Protein AF-A0A2E6P6M2-F1 (afdb_monomer)

Foldseek 3Di:
DDDPPDPDDQDQDKDWDKPPPDDDPPDDIDIDIAGPDQKDKDFDKDWDDDDQPPVDPHGDIGTDPDDIDIGGHHHAFFAFWKWKWFAAPDQQAQVQWKKKKWKWAAQCLQQQAKWFQKWDDEPAFGWGWIRHNRQWIKTWGGHGPDIDIDTQSQHADHRWIKIWMKIAGQVQQKIKIWIDTQDPDDPVSNTTIDIDGHHNVRHDHDNAIMMGQAHGAYPVDNQHGHRGTAGKIFWIWMFSHGDDPVVSVCVVVVHDCQVDPRTPWIWQQLPDDQPDQWTATPDPSRRIIGIALRFGAQQADSPADPPDPDCVVPSSRRRMTGMDSRRHDDRD

Solvent-accessible surface area (backbone atoms only — not comparable to full-atom values): 17932 Å² total; per-residue (Å²): 131,89,79,80,81,72,91,66,79,92,61,97,54,79,44,68,53,62,44,60,90,73,79,61,93,90,57,81,71,47,75,51,68,29,20,83,46,70,56,47,79,48,72,48,65,48,82,77,38,83,54,70,48,85,93,53,93,32,63,37,72,44,80,45,84,95,48,76,47,80,43,79,40,42,73,64,76,67,50,51,28,8,33,32,44,23,69,62,96,59,81,82,68,48,86,63,11,26,23,43,36,30,35,38,25,34,66,58,38,65,68,70,45,54,20,9,54,38,12,35,14,46,81,39,29,13,36,35,38,27,34,31,35,74,13,10,48,24,33,41,26,23,34,63,92,44,77,47,73,41,58,45,83,51,56,58,62,65,72,40,39,29,45,38,37,32,31,30,30,48,87,82,9,43,31,38,21,38,39,37,62,67,63,98,59,92,54,71,87,64,39,43,76,34,78,42,76,51,58,45,92,46,54,39,89,56,92,58,48,37,20,34,26,10,41,16,36,41,88,89,36,100,67,31,64,37,40,40,21,43,28,32,43,28,56,41,34,36,29,35,29,51,71,53,72,70,57,50,52,38,48,74,68,72,42,67,64,85,80,47,86,52,60,54,37,30,37,44,50,44,78,23,61,64,91,50,52,54,37,44,29,76,40,92,66,65,54,45,23,36,54,37,31,76,48,56,52,61,33,74,32,89,77,50,80,83,81,67,93,46,52,87,83,39,33,83,29,15,20,15,38,42,26,32,52,72,31,67,70,69,62,122

Mean predicted aligned error: 6.19 Å

pLDDT: mean 91.47, std 11.99, range [28.08, 98.88]

Secondary structure (DSSP, 8-state):
------SS------EEEEESS---TT---EEEEE-SSSEEEEEEEEEEE----TTTT--EEEEEEEEEEEEE----------EEEE--SS----TT-EEEEEEEEES-S-SSS-EEEEEEE-SSEEEEEEE-TTS-EEEEEEETTEEEEEE---PPPTT--EEEEEEE-TTT-EEEEEEEE--SS--GGG-EEEEEE--GGG-----SPEEESSS-B-TT-TT-BSS---EEEEEEEEESSPPPHHHHHHHHTT--GGGSTTEEEEB-TTTS-TT-SEE-B-SSS---EEEES--EEEE--TT--SS---TTT-GGGS-EEEE-SS--S---

Radius of gyration: 23.71 Å; Cα contacts (8 Å, |Δi|>4): 834; chains: 1; bounding box: 69×42×67 Å

Sequence (332 aa):
MAKFEYRGKPRSELIGYATPMVVHHGDTVSFMVSTEAKEYDATIVRLIHGDNNPEGPGFKSETVSGFKKRIKGRHQDTYPGSFICIRSAINVNISDGFTIQAWIRATNPKQGHYQGILAQNSDRSGFGLYVDPNGGIALRLVDENKVSEVATNHPIQEGQWYFVICTYDPFSGNAMVMQRQVGRWPNADADCEIFGNIPKANFRPTNVPITIAAGGLQTKSEVAPINCFNGKIENPRVFSRPLASEEIKYLYSDGSPKKLPGLIGAWDFSKSPANSTEIIDISENNLVGTVVNFPMRGLTGHNWTGRFFSREEAPHQYASIHFHDDDLEDTR

Structure (mmCIF, N/CA/C/O backbone):
data_AF-A0A2E6P6M2-F1
#
_entry.id   AF-A0A2E6P6M2-F1
#
loop_
_atom_site.group_PDB
_atom_site.id
_atom_site.type_symbol
_atom_site.label_atom_id
_atom_site.label_alt_id
_atom_site.label_comp_id
_atom_site.label_asym_id
_atom_site.label_entity_id
_atom_site.label_seq_id
_atom_site.pdbx_PDB_ins_code
_atom_site.Cartn_x
_atom_site.Cartn_y
_atom_site.Cartn_z
_atom_site.occupancy
_atom_site.B_iso_or_equiv
_atom_site.auth_seq_id
_atom_site.auth_comp_id
_atom_site.auth_asym_id
_atom_site.auth_atom_id
_atom_site.pdbx_PDB_model_num
ATOM 1 N N . MET A 1 1 ? 13.086 11.764 23.553 1.00 33.72 1 MET A N 1
ATOM 2 C CA . MET A 1 1 ? 11.642 11.826 23.868 1.00 33.72 1 MET A CA 1
ATOM 3 C C . MET A 1 1 ? 10.972 12.606 22.752 1.00 33.72 1 MET A C 1
ATOM 5 O O . MET A 1 1 ? 11.220 13.799 22.652 1.00 33.72 1 MET A O 1
ATOM 9 N N . ALA A 1 2 ? 10.237 11.939 21.862 1.00 28.08 2 ALA A N 1
ATOM 10 C CA . ALA A 1 2 ? 9.506 12.625 20.800 1.00 28.08 2 ALA A CA 1
ATOM 11 C C . ALA A 1 2 ? 8.294 13.330 21.425 1.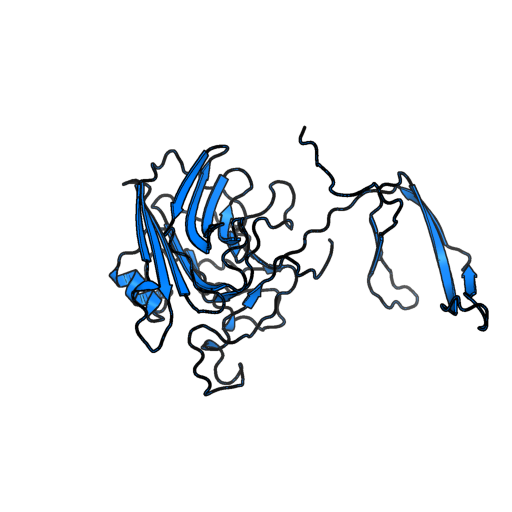00 28.08 2 ALA A C 1
ATOM 13 O O . ALA A 1 2 ? 7.469 12.683 22.068 1.00 28.08 2 ALA A O 1
ATOM 14 N N . LYS A 1 3 ? 8.243 14.658 21.309 1.00 28.19 3 LYS A N 1
ATOM 15 C CA . LYS A 1 3 ? 7.062 15.449 21.657 1.00 28.19 3 LYS A CA 1
ATOM 16 C C . LYS A 1 3 ? 6.079 15.307 20.500 1.00 28.19 3 LYS A C 1
ATOM 18 O O . LYS A 1 3 ? 6.368 15.774 19.405 1.00 28.19 3 LYS A O 1
ATOM 23 N N . PHE A 1 4 ? 4.956 14.645 20.745 1.00 31.62 4 PHE A N 1
ATOM 24 C CA . PHE A 1 4 ? 3.816 14.683 19.840 1.00 31.62 4 PHE A CA 1
ATOM 25 C C . PHE A 1 4 ? 3.205 16.088 19.918 1.00 31.62 4 PHE A C 1
ATOM 27 O O . PHE A 1 4 ? 2.706 16.493 20.968 1.00 31.62 4 PHE A O 1
ATOM 34 N N . GLU A 1 5 ? 3.308 16.863 18.839 1.00 33.66 5 GLU A N 1
ATOM 35 C CA . GLU A 1 5 ? 2.553 18.107 18.690 1.00 33.66 5 GLU A CA 1
ATOM 36 C C . GLU A 1 5 ? 1.118 17.757 18.293 1.00 33.66 5 GLU A C 1
ATOM 38 O O . GLU A 1 5 ? 0.811 17.513 17.127 1.00 33.66 5 GLU A O 1
ATOM 43 N N . TYR A 1 6 ? 0.225 17.708 19.280 1.00 40.97 6 TYR A N 1
ATOM 44 C CA . TYR A 1 6 ? -1.207 17.590 19.035 1.00 40.97 6 TYR A CA 1
ATOM 45 C C . TYR A 1 6 ? -1.719 18.866 18.349 1.00 40.97 6 TYR A C 1
ATOM 47 O O . TYR A 1 6 ? -1.675 19.957 18.922 1.00 40.97 6 TYR A O 1
ATOM 55 N N . ARG A 1 7 ? -2.243 18.745 17.123 1.00 37.56 7 ARG A N 1
ATOM 56 C CA . ARG A 1 7 ? -3.035 19.809 16.488 1.00 37.56 7 ARG A CA 1
ATOM 57 C C . ARG A 1 7 ? -4.465 19.765 17.033 1.00 37.56 7 ARG A C 1
ATOM 59 O O . ARG A 1 7 ? -5.304 19.036 16.523 1.00 37.56 7 ARG A O 1
ATOM 66 N N . GLY A 1 8 ? -4.741 20.561 18.064 1.00 46.31 8 GLY A N 1
ATOM 67 C CA . GLY A 1 8 ? -6.087 20.752 18.618 1.00 46.31 8 GLY A CA 1
ATOM 68 C C . GLY A 1 8 ? -6.060 21.104 20.105 1.00 46.31 8 GLY A C 1
ATOM 69 O O . GLY A 1 8 ? -5.143 20.714 20.822 1.00 46.31 8 GLY A O 1
ATOM 70 N N . LYS A 1 9 ? -7.051 21.864 20.593 1.00 42.72 9 LYS A N 1
ATOM 71 C CA . LYS A 1 9 ? -7.235 22.045 22.046 1.00 42.72 9 LYS A CA 1
ATOM 72 C C . LYS A 1 9 ? -7.522 20.669 22.671 1.00 42.72 9 LYS A C 1
ATOM 74 O O . LYS A 1 9 ? -8.287 19.930 22.054 1.00 42.72 9 LYS A O 1
ATOM 79 N N . PRO A 1 1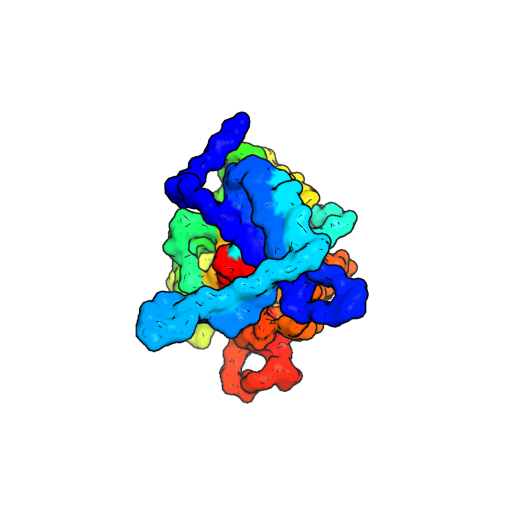0 ? -7.005 20.341 23.872 1.00 46.69 10 PRO A N 1
ATOM 80 C CA . PRO A 1 10 ? -7.428 19.149 24.601 1.00 46.69 10 PRO A CA 1
ATOM 81 C C . PRO A 1 10 ? -8.943 19.220 24.766 1.00 46.69 10 PRO A C 1
ATOM 83 O O . PRO A 1 10 ? -9.454 20.111 25.450 1.00 46.69 10 PRO A O 1
ATOM 86 N N . ARG A 1 11 ? -9.675 18.356 24.069 1.00 51.34 11 ARG A N 1
ATOM 87 C CA . ARG A 1 11 ? -11.116 18.250 24.256 1.00 51.34 11 ARG A CA 1
ATOM 88 C C . ARG A 1 11 ? -11.344 17.236 25.362 1.00 51.34 11 ARG A C 1
ATOM 90 O O . ARG A 1 11 ? -10.772 16.152 25.344 1.00 51.34 11 ARG A O 1
ATOM 97 N N . SER A 1 12 ? -12.176 17.587 26.331 1.00 55.09 12 SER A N 1
ATOM 98 C CA . SER A 1 12 ? -12.664 16.707 27.398 1.00 55.09 12 SER A CA 1
ATOM 99 C C . SER A 1 12 ? -13.640 15.640 26.868 1.00 55.09 12 SER A C 1
ATOM 101 O O . SER A 1 12 ? -14.610 15.286 27.533 1.00 55.09 12 SER A O 1
ATOM 103 N N . GLU A 1 13 ? -13.414 15.157 25.647 1.00 73.19 13 GLU A N 1
ATOM 104 C CA . GLU A 1 13 ? -14.291 14.238 24.936 1.00 73.19 13 GLU A CA 1
ATOM 105 C C . GLU A 1 13 ? -13.924 12.794 25.309 1.00 73.19 13 GLU A C 1
ATOM 107 O O . GLU A 1 13 ? -12.771 12.364 25.237 1.00 73.19 13 GLU A O 1
ATOM 112 N N . LEU A 1 14 ? -14.930 12.057 25.774 1.00 87.81 14 LEU A N 1
ATOM 113 C CA . LEU A 1 14 ? -14.930 10.601 25.818 1.00 87.81 14 LEU A CA 1
ATOM 114 C C . LEU A 1 14 ? -15.473 10.135 24.474 1.00 87.81 14 LEU A C 1
ATOM 116 O O . LEU A 1 14 ? -16.633 10.401 24.159 1.00 87.81 14 LEU A O 1
ATOM 120 N N . ILE A 1 15 ? -14.644 9.449 23.699 1.00 92.75 15 ILE A N 1
ATOM 121 C CA . ILE A 1 15 ? -15.065 8.814 22.451 1.00 92.75 15 ILE A CA 1
ATOM 122 C C . ILE A 1 15 ? -14.960 7.307 22.606 1.00 92.75 15 ILE A C 1
ATOM 124 O O . ILE A 1 15 ? -14.103 6.797 23.329 1.00 92.75 15 ILE A O 1
ATOM 128 N N . GLY A 1 16 ? -15.840 6.5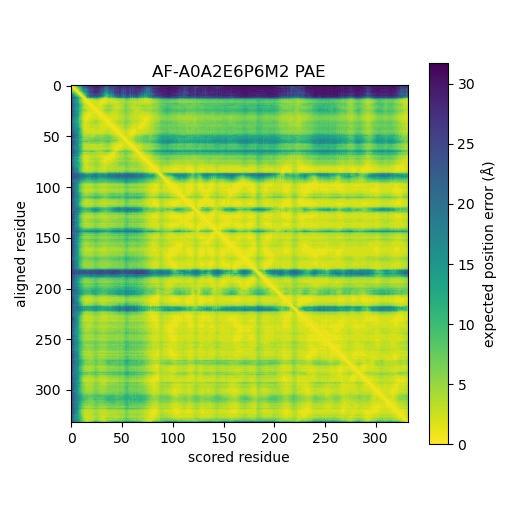79 21.940 1.00 92.44 16 GLY A N 1
ATOM 129 C CA . GLY A 1 16 ? -15.812 5.135 22.003 1.00 92.44 16 GLY A CA 1
ATOM 130 C C . GLY A 1 16 ? -16.877 4.489 21.149 1.00 92.44 16 GLY A C 1
ATOM 131 O O . GLY A 1 16 ? -17.774 5.154 20.633 1.00 92.44 16 GLY A O 1
ATOM 132 N N . TYR A 1 17 ? -16.768 3.178 21.027 1.00 94.06 17 TYR A N 1
ATOM 133 C CA . TYR A 1 17 ? -17.728 2.340 20.327 1.00 94.06 17 TYR A CA 1
ATOM 134 C C . TYR A 1 17 ? -17.938 1.040 21.103 1.00 94.06 17 TYR A C 1
ATOM 136 O O . TYR A 1 17 ? -17.216 0.739 22.060 1.00 94.06 17 TYR A O 1
ATOM 144 N N . ALA A 1 18 ? -18.961 0.291 20.708 1.00 94.25 18 ALA A N 1
ATOM 145 C CA . ALA A 1 18 ? -19.272 -1.006 21.279 1.00 94.25 18 ALA A CA 1
ATOM 146 C C . ALA A 1 18 ? -19.300 -2.074 20.187 1.00 94.25 18 ALA A C 1
ATOM 148 O O . ALA A 1 18 ? -19.716 -1.803 19.060 1.00 94.25 18 ALA A O 1
ATOM 149 N N . THR A 1 19 ? -18.890 -3.291 20.530 1.00 94.25 19 THR A N 1
ATOM 150 C CA . THR A 1 19 ? -18.988 -4.445 19.634 1.00 94.25 19 THR A CA 1
ATOM 151 C C . THR A 1 19 ? -19.268 -5.736 20.419 1.00 94.25 19 THR A C 1
ATOM 153 O O . THR A 1 19 ? -18.662 -5.947 21.477 1.00 94.25 19 THR A O 1
ATOM 156 N N . PRO A 1 20 ? -20.186 -6.601 19.947 1.00 94.56 20 PRO A N 1
ATOM 157 C CA . PRO A 1 20 ? -21.076 -6.388 18.799 1.00 94.56 20 PRO A CA 1
ATOM 158 C C . PRO A 1 20 ? -22.191 -5.370 19.117 1.00 94.56 20 PRO A C 1
ATOM 160 O O . PRO A 1 20 ? -22.475 -5.083 20.278 1.00 94.56 20 PRO A O 1
ATOM 163 N N . MET A 1 21 ? -22.838 -4.815 18.084 1.00 91.56 21 MET A N 1
ATOM 164 C CA . MET A 1 21 ? -23.916 -3.820 18.256 1.00 91.56 21 MET A CA 1
ATOM 165 C C . MET A 1 21 ? -25.193 -4.393 18.886 1.00 91.56 21 MET A C 1
ATOM 167 O O . MET A 1 21 ? -25.981 -3.654 19.472 1.00 91.56 21 MET A O 1
ATOM 171 N N . VAL A 1 22 ? -25.417 -5.700 18.742 1.00 94.81 22 VAL A N 1
ATOM 172 C CA . VAL A 1 22 ? -26.587 -6.407 19.268 1.00 94.81 22 VAL A CA 1
ATOM 173 C C . VAL A 1 22 ? -26.096 -7.618 20.044 1.00 94.81 22 VAL A C 1
ATOM 175 O O . VAL A 1 22 ? -25.252 -8.365 19.554 1.00 94.81 22 VAL A O 1
ATOM 178 N N . VAL A 1 23 ? -26.633 -7.794 21.249 1.00 95.69 23 VAL A N 1
ATOM 179 C CA . VAL A 1 23 ? -26.318 -8.900 22.156 1.00 95.69 23 VAL A CA 1
ATOM 180 C C . VAL A 1 23 ? -27.600 -9.481 22.743 1.00 95.69 23 VAL A C 1
ATOM 182 O O . VAL A 1 23 ? -28.567 -8.756 22.993 1.00 95.69 23 VAL A O 1
ATOM 185 N N . HIS A 1 24 ? -27.603 -10.788 22.980 1.00 96.12 24 HIS A N 1
ATOM 186 C CA . HIS A 1 24 ? -28.655 -11.508 23.684 1.00 96.12 24 HIS A CA 1
ATOM 187 C C . HIS A 1 24 ? -28.269 -11.776 25.144 1.00 96.12 24 HIS A C 1
ATOM 189 O O . HIS A 1 24 ? -27.177 -11.458 25.614 1.00 96.12 24 HIS A O 1
ATOM 195 N N . HIS A 1 25 ? -29.202 -12.348 25.905 1.00 94.75 25 HIS A N 1
ATOM 196 C CA . HIS A 1 25 ? -28.933 -12.732 27.284 1.00 94.75 25 HIS A CA 1
ATOM 197 C C . HIS A 1 25 ? -27.796 -13.762 27.352 1.00 94.75 25 HIS A C 1
ATOM 199 O O . HIS A 1 25 ? -27.884 -14.818 26.734 1.00 94.75 25 HIS A O 1
ATOM 205 N N . GLY A 1 26 ? -26.764 -13.463 28.143 1.00 95.06 26 GLY A N 1
ATOM 206 C CA . GLY A 1 26 ? -25.573 -14.304 28.292 1.00 95.06 26 GLY A CA 1
ATOM 207 C C . GLY A 1 26 ? -24.411 -13.917 27.372 1.00 95.06 26 GLY A C 1
ATOM 208 O O . GLY A 1 26 ? -23.281 -14.319 27.645 1.00 95.06 26 GLY A O 1
ATOM 209 N N . ASP A 1 27 ? -24.654 -13.094 26.351 1.00 96.00 27 ASP A N 1
ATOM 210 C CA . ASP A 1 27 ? -23.600 -12.608 25.463 1.00 96.00 27 ASP A CA 1
ATOM 211 C C . ASP A 1 27 ? -22.735 -11.537 26.142 1.00 96.00 27 ASP A C 1
ATOM 213 O O . ASP A 1 27 ? -23.145 -10.846 27.080 1.00 96.00 27 ASP A O 1
ATOM 217 N N . THR A 1 28 ? -21.516 -11.372 25.629 1.00 95.00 28 THR A N 1
ATOM 218 C CA . THR A 1 28 ? -20.591 -10.316 26.054 1.00 95.00 28 THR A CA 1
ATOM 219 C C . THR A 1 28 ? -20.575 -9.183 25.033 1.00 95.00 28 THR A C 1
ATOM 221 O O . THR A 1 28 ? -20.424 -9.425 23.839 1.00 95.00 28 THR A O 1
ATOM 224 N N . VAL A 1 29 ? -20.662 -7.941 25.515 1.00 94.25 29 VAL A N 1
ATOM 225 C CA . VAL A 1 29 ? -20.409 -6.721 24.735 1.00 94.25 29 VAL A CA 1
ATOM 226 C C . VAL A 1 29 ? -19.127 -6.052 25.229 1.00 94.25 29 VAL A C 1
ATOM 228 O O . VAL A 1 29 ? -18.923 -5.885 26.435 1.00 94.25 29 VAL A O 1
ATOM 231 N N . SER A 1 30 ? -18.262 -5.668 24.295 1.00 94.75 30 SER A N 1
ATOM 232 C CA . SER A 1 30 ? -17.048 -4.896 24.562 1.00 94.75 30 SER A CA 1
ATOM 233 C C . SER A 1 30 ? -17.297 -3.419 24.289 1.00 94.75 30 SER A C 1
ATOM 235 O O . SER A 1 30 ? -17.936 -3.080 23.298 1.00 94.75 30 SER A O 1
ATOM 237 N N . PHE A 1 31 ? -16.767 -2.547 25.148 1.00 93.50 31 PHE A N 1
ATOM 238 C CA . PHE A 1 31 ? -16.766 -1.097 24.956 1.00 93.50 31 PHE A CA 1
ATOM 239 C C . PHE A 1 31 ? -15.323 -0.603 24.879 1.00 93.50 31 PHE A C 1
ATOM 2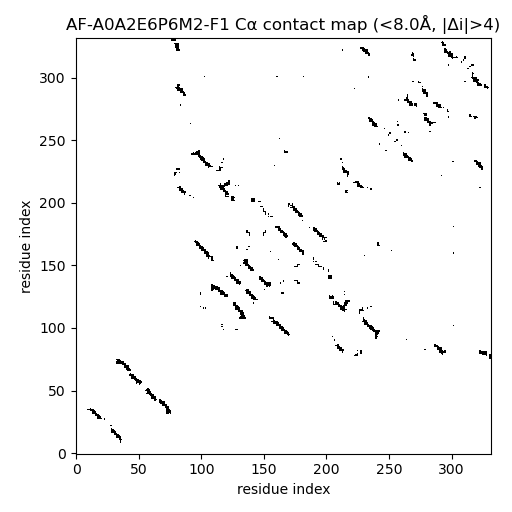41 O O . PHE A 1 31 ? -14.548 -0.779 25.823 1.00 93.50 31 PHE A O 1
ATOM 248 N N . MET A 1 32 ? -14.973 0.034 23.769 1.00 94.88 32 MET A N 1
ATOM 249 C CA . MET A 1 32 ? -13.655 0.601 23.517 1.00 94.88 32 MET A CA 1
ATOM 250 C C . MET A 1 32 ? -13.760 2.107 23.700 1.00 94.88 32 MET A C 1
ATOM 252 O O . MET A 1 32 ? -14.551 2.750 23.020 1.00 94.88 32 MET A O 1
ATOM 256 N N . VAL A 1 33 ? -12.994 2.668 24.637 1.00 94.38 33 VAL A N 1
ATOM 257 C CA . VAL A 1 33 ? -13.119 4.076 25.040 1.00 94.38 33 VAL A CA 1
ATOM 258 C C . VAL A 1 33 ? -11.753 4.755 25.014 1.00 94.38 33 VAL A C 1
ATOM 260 O O . VAL A 1 33 ? -10.826 4.294 25.680 1.00 94.38 33 VAL A O 1
ATOM 263 N N . SER A 1 34 ? -11.624 5.847 24.266 1.00 94.38 34 SER A N 1
ATOM 264 C CA . SER A 1 34 ? -10.444 6.716 24.240 1.00 94.38 34 SER A CA 1
ATOM 265 C C . SER A 1 34 ? -10.765 8.037 24.938 1.00 94.38 34 SER A C 1
ATOM 267 O O . SER A 1 34 ? -11.829 8.626 24.729 1.00 94.38 34 SER A O 1
ATOM 269 N N . THR A 1 35 ? -9.875 8.479 25.824 1.00 92.94 35 THR A N 1
ATOM 270 C CA . THR A 1 35 ? -10.016 9.756 26.532 1.00 92.94 35 THR A CA 1
ATOM 271 C C . THR A 1 35 ? -8.686 10.237 27.108 1.00 92.94 35 THR A C 1
ATOM 273 O O . THR A 1 35 ? -7.860 9.437 27.546 1.00 92.94 35 THR A O 1
ATOM 276 N N . GLU A 1 36 ? -8.523 11.557 27.196 1.00 91.94 36 GLU A N 1
ATOM 277 C CA . GLU A 1 36 ? -7.424 12.210 27.922 1.00 91.94 36 GLU A CA 1
ATOM 278 C C . GLU A 1 36 ? -7.658 12.264 29.445 1.00 91.94 36 GLU A C 1
ATOM 280 O O . GLU A 1 36 ? -6.755 12.586 30.225 1.00 91.94 36 GLU A O 1
ATOM 285 N N . ALA A 1 37 ? -8.879 11.968 29.908 1.00 91.56 37 ALA A N 1
ATOM 286 C CA . ALA A 1 37 ? -9.183 11.927 31.332 1.00 91.56 37 ALA A CA 1
ATOM 287 C C . ALA A 1 37 ? -8.448 10.762 32.014 1.00 91.56 37 ALA A C 1
ATOM 289 O O . ALA A 1 37 ? -8.358 9.660 31.479 1.00 91.56 37 ALA A O 1
ATOM 290 N N . LYS A 1 38 ? -7.963 10.971 33.245 1.00 93.12 38 LYS A N 1
ATOM 291 C CA . LYS A 1 38 ? -7.303 9.898 34.017 1.00 93.12 38 LYS A CA 1
ATOM 292 C C . LYS A 1 38 ? -8.253 8.749 34.343 1.00 93.12 38 LYS A C 1
ATOM 294 O O . LYS A 1 38 ? -7.821 7.603 34.431 1.00 93.12 38 LYS A O 1
ATOM 299 N N . GLU A 1 39 ? -9.525 9.066 34.560 1.00 95.25 39 GLU A N 1
ATOM 300 C CA . GLU A 1 39 ? -10.586 8.133 34.925 1.00 95.25 39 GLU A CA 1
ATOM 301 C C . GLU A 1 39 ? -11.931 8.649 34.405 1.00 95.25 39 GLU A C 1
ATOM 303 O O . GLU A 1 39 ? -12.109 9.857 34.239 1.00 95.25 39 GLU A O 1
ATOM 308 N N . TYR A 1 40 ? -12.875 7.737 34.184 1.00 93.94 40 TYR A N 1
ATOM 309 C CA . TYR A 1 40 ? -14.252 8.040 33.808 1.00 93.94 40 TYR A CA 1
ATOM 310 C C . TYR A 1 40 ? -15.228 7.080 34.494 1.00 93.94 40 TYR A C 1
ATOM 312 O O . TYR A 1 40 ? -14.872 5.952 34.845 1.00 93.94 40 TYR A O 1
ATOM 320 N N . ASP A 1 41 ? -16.464 7.532 34.681 1.00 94.44 41 ASP A N 1
ATOM 321 C CA . ASP A 1 41 ? -17.546 6.707 35.210 1.00 94.44 41 ASP A CA 1
ATOM 322 C C . ASP A 1 41 ? -18.374 6.117 34.060 1.00 94.44 41 ASP A C 1
ATOM 324 O O . ASP A 1 41 ? -18.712 6.806 33.100 1.00 94.44 41 ASP A O 1
ATOM 328 N N . ALA A 1 42 ? -18.725 4.837 34.173 1.00 94.56 42 ALA A N 1
ATOM 329 C CA . ALA A 1 42 ? -19.549 4.109 33.218 1.00 94.56 42 ALA A CA 1
ATOM 330 C C . ALA A 1 42 ? -20.797 3.547 33.910 1.00 94.56 42 ALA A C 1
ATOM 332 O O . ALA A 1 42 ? -20.708 2.884 34.949 1.00 94.56 42 ALA A O 1
ATOM 333 N N . THR A 1 43 ? -21.961 3.796 33.310 1.00 94.81 43 THR A N 1
ATOM 334 C CA . THR A 1 43 ? -23.270 3.277 33.737 1.00 94.81 43 THR A CA 1
ATOM 335 C C . THR A 1 43 ? -24.059 2.812 32.520 1.00 94.81 43 THR A C 1
ATOM 337 O O . THR A 1 43 ? -23.825 3.308 31.419 1.00 94.81 43 THR A O 1
ATOM 340 N N . ILE A 1 44 ? -24.981 1.868 32.710 1.00 94.31 44 ILE A N 1
ATOM 341 C CA . ILE A 1 44 ? -25.891 1.424 31.648 1.00 94.31 44 ILE A CA 1
ATOM 342 C C . ILE A 1 44 ? -27.214 2.169 31.792 1.00 94.31 44 ILE A C 1
ATOM 344 O O . ILE A 1 44 ? -27.759 2.285 32.892 1.00 94.31 44 ILE A O 1
ATOM 348 N N . VAL A 1 45 ? -27.739 2.655 30.670 1.00 95.69 45 VAL A N 1
ATOM 349 C CA . VAL A 1 45 ? -29.045 3.308 30.604 1.00 95.69 45 VAL A CA 1
ATOM 350 C C . VAL A 1 45 ? -29.908 2.678 29.520 1.00 95.69 45 VAL A C 1
ATOM 352 O O . VAL A 1 45 ? -29.415 2.251 28.477 1.00 95.69 45 VAL A O 1
ATOM 355 N N . ARG A 1 46 ? -31.217 2.660 29.755 1.00 96.50 46 ARG A N 1
ATOM 356 C CA . ARG A 1 46 ? -32.237 2.418 28.741 1.00 96.50 46 ARG A CA 1
ATOM 357 C C . ARG A 1 46 ? -32.607 3.760 28.123 1.00 96.50 46 ARG A C 1
ATOM 359 O O . ARG A 1 46 ? -33.181 4.611 28.802 1.00 96.50 46 ARG A O 1
ATOM 366 N N . LEU A 1 47 ? -32.267 3.959 26.853 1.00 96.56 47 LEU A N 1
ATOM 367 C CA . LEU A 1 47 ? -32.712 5.131 26.099 1.00 96.56 47 LEU A CA 1
ATOM 368 C C . LEU A 1 47 ? -34.206 4.990 25.773 1.00 96.56 47 LEU A C 1
ATOM 370 O O . LEU A 1 47 ? -34.643 3.934 25.321 1.00 96.56 47 LEU A O 1
ATOM 374 N N . ILE A 1 48 ? -34.983 6.046 26.027 1.00 96.94 48 ILE A N 1
ATOM 375 C CA . ILE A 1 48 ? -36.437 6.087 25.792 1.00 96.94 48 ILE A CA 1
ATOM 376 C C . ILE A 1 48 ? -36.770 7.130 24.726 1.00 96.94 48 ILE A C 1
ATOM 378 O O . ILE A 1 48 ? -37.573 6.865 23.837 1.00 96.94 48 ILE A O 1
ATOM 382 N N . HIS A 1 49 ? -36.157 8.314 24.804 1.00 96.25 49 HIS A N 1
ATOM 383 C CA . HIS A 1 49 ? -36.361 9.390 23.838 1.00 96.25 49 HIS A CA 1
ATOM 384 C C . HIS A 1 49 ? -35.088 10.229 23.691 1.00 96.25 49 HIS A C 1
ATOM 386 O O . HIS A 1 49 ? -34.489 10.610 24.696 1.00 96.25 49 HIS A O 1
ATOM 392 N N . GLY A 1 50 ? -34.666 10.493 22.453 1.00 93.75 50 GLY A N 1
ATOM 393 C CA . GLY A 1 50 ? -33.390 11.155 22.151 1.00 93.75 50 GLY A CA 1
ATOM 394 C C . GLY A 1 50 ? -33.483 12.646 21.815 1.00 93.75 50 GLY A C 1
ATOM 395 O O . GLY A 1 50 ? -32.470 13.335 21.884 1.00 93.75 50 GLY A O 1
ATOM 396 N N . ASP A 1 51 ? -34.665 13.146 21.444 1.00 92.31 51 ASP A N 1
ATOM 397 C CA . ASP A 1 51 ? -34.830 14.530 20.989 1.00 92.31 51 ASP A CA 1
ATOM 398 C C . ASP A 1 51 ? -34.963 15.505 22.175 1.00 92.31 51 ASP A C 1
ATOM 400 O O . ASP A 1 51 ? -35.733 15.281 23.111 1.00 92.31 51 ASP A O 1
ATOM 404 N N . ASN A 1 52 ? -34.175 16.582 22.115 1.00 91.69 52 ASN A N 1
ATOM 405 C CA . ASN A 1 52 ? -34.077 17.650 23.109 1.00 91.69 52 ASN A CA 1
ATOM 406 C C . ASN A 1 52 ? -34.988 18.850 22.802 1.00 91.69 52 ASN A C 1
ATOM 408 O O . ASN A 1 52 ? -34.901 19.860 23.501 1.00 91.69 52 ASN A O 1
ATOM 412 N N . ASN A 1 53 ? -35.832 18.776 21.770 1.00 91.25 53 ASN A N 1
ATOM 413 C CA . ASN A 1 53 ? -36.782 19.833 21.452 1.00 91.25 53 ASN A CA 1
ATOM 414 C C . ASN A 1 53 ? -37.668 20.158 22.678 1.00 91.25 53 ASN A C 1
ATOM 416 O O . ASN A 1 53 ? -38.354 19.259 23.178 1.00 91.25 53 ASN A O 1
ATOM 420 N N . PRO A 1 54 ? -37.687 21.420 23.153 1.00 89.38 54 PRO A N 1
ATOM 421 C CA . PRO A 1 54 ? -38.492 21.825 24.305 1.00 89.38 54 PRO A CA 1
ATOM 422 C C . PRO A 1 54 ? -40.008 21.741 24.067 1.00 89.38 54 PRO A C 1
ATOM 424 O O . PRO A 1 54 ? -40.758 21.667 25.036 1.00 89.38 54 PRO A O 1
ATOM 427 N N . GLU A 1 55 ? -40.467 21.740 22.811 1.00 93.94 55 GLU A N 1
ATOM 428 C CA . GLU A 1 55 ? -41.880 21.523 22.456 1.00 93.94 55 GLU A CA 1
ATOM 429 C C . GLU A 1 55 ? -42.246 20.029 22.359 1.00 93.94 55 GLU A C 1
ATOM 431 O O . GLU A 1 55 ? -43.419 19.670 22.262 1.00 93.94 55 GLU A O 1
ATOM 436 N N . GLY A 1 56 ? -41.241 19.149 22.382 1.00 92.62 56 GLY A N 1
ATOM 437 C CA . GLY A 1 56 ? -41.402 17.701 22.411 1.00 92.62 56 GLY A CA 1
ATOM 438 C C . GLY A 1 56 ? -41.388 17.130 23.836 1.00 92.62 56 GLY A C 1
ATOM 439 O O . GLY A 1 56 ? -41.354 17.858 24.827 1.00 92.62 56 GLY A O 1
ATOM 440 N N . PRO A 1 57 ? -41.372 15.795 23.982 1.00 91.31 57 PRO A N 1
ATOM 441 C CA . PRO A 1 57 ? -41.305 15.157 25.295 1.00 91.31 57 PRO A CA 1
ATOM 442 C C . PRO A 1 57 ? -39.923 15.277 25.975 1.00 91.31 57 PRO A C 1
ATOM 444 O O . PRO A 1 57 ? -39.800 14.837 27.120 1.00 91.31 57 PRO A O 1
ATOM 447 N N . GLY A 1 58 ? -38.913 15.844 25.300 1.00 93.25 58 GLY A N 1
ATOM 448 C CA . GLY A 1 58 ? -37.538 16.005 25.789 1.00 93.25 58 GLY A CA 1
ATOM 449 C C . GLY A 1 58 ? -36.742 14.696 25.874 1.00 93.25 58 GLY A C 1
ATOM 450 O O . GLY A 1 58 ? -37.288 13.604 25.694 1.00 93.25 58 GLY A O 1
ATOM 451 N N . PHE A 1 59 ? -35.438 14.781 26.149 1.00 94.44 59 PHE A N 1
ATOM 452 C CA . PHE A 1 59 ? -34.584 13.599 26.304 1.00 94.44 59 PHE A CA 1
ATOM 453 C C . PHE A 1 59 ? -34.988 12.775 27.531 1.00 94.44 59 PHE A C 1
ATOM 455 O O . PHE A 1 59 ? -35.160 13.304 28.631 1.00 94.44 59 PHE A O 1
ATOM 462 N N . LYS A 1 60 ? -35.119 11.457 27.348 1.00 94.88 60 LYS A N 1
ATOM 463 C CA . LYS A 1 60 ? -35.514 10.508 28.395 1.00 94.88 60 LYS A CA 1
ATOM 464 C C . LYS A 1 60 ? -34.616 9.283 28.373 1.00 94.88 60 LYS A C 1
ATOM 466 O O . LYS A 1 60 ? -34.495 8.599 27.354 1.00 94.88 60 LYS A O 1
ATOM 471 N N . SER A 1 61 ? -34.058 8.967 29.534 1.00 96.44 61 SER A N 1
ATOM 472 C CA . SER A 1 61 ? -33.334 7.725 29.779 1.00 96.44 61 SER A CA 1
ATOM 473 C C . SER A 1 61 ? -33.580 7.242 31.206 1.00 96.44 61 SER A C 1
ATOM 475 O O . SER A 1 61 ? -33.889 8.037 32.093 1.00 96.44 61 SER A O 1
ATOM 477 N N . GLU A 1 62 ? -33.449 5.939 31.421 1.00 96.50 62 GLU A N 1
ATOM 478 C CA . GLU A 1 62 ? -33.542 5.312 32.740 1.00 96.50 62 GLU A CA 1
ATOM 479 C C . GLU A 1 62 ? -32.253 4.558 33.045 1.00 96.50 62 GLU A C 1
ATOM 481 O O . GLU A 1 62 ? -31.798 3.747 32.240 1.00 96.50 62 GLU A O 1
ATOM 486 N N . THR A 1 63 ? -31.661 4.789 34.214 1.00 95.19 63 THR A N 1
ATOM 487 C CA . THR A 1 63 ? -30.491 4.020 34.650 1.00 95.19 63 THR A CA 1
ATOM 488 C C . THR A 1 63 ? -30.880 2.579 34.958 1.00 95.19 63 THR A C 1
ATOM 490 O O . THR A 1 63 ? -31.805 2.322 35.726 1.00 95.19 63 THR A O 1
ATOM 493 N N . VAL A 1 64 ? -30.126 1.635 34.399 1.00 94.25 64 VAL A N 1
ATOM 494 C CA . VAL A 1 64 ? -30.255 0.209 34.700 1.00 94.25 64 VAL A CA 1
ATOM 495 C C . VAL A 1 64 ? -29.391 -0.108 35.919 1.00 94.25 64 VAL A C 1
ATOM 497 O O . VAL A 1 64 ? -28.194 0.186 35.949 1.00 94.25 64 VAL A O 1
ATOM 500 N N . SER A 1 65 ? -29.995 -0.692 36.952 1.00 91.00 65 SER A N 1
ATOM 501 C CA . SER A 1 65 ? -29.268 -1.119 38.147 1.00 91.00 65 SER A CA 1
ATOM 502 C C . SER A 1 65 ? -28.350 -2.312 37.844 1.00 91.00 65 SER A C 1
ATOM 504 O O . SER A 1 65 ? -28.593 -3.096 36.932 1.00 91.00 65 SER A O 1
ATOM 506 N N . GLY A 1 66 ? -27.266 -2.451 38.612 1.00 88.19 66 GLY A N 1
ATOM 507 C CA . GLY A 1 66 ? -26.337 -3.585 38.493 1.00 88.19 66 GLY A CA 1
ATOM 508 C C . GLY A 1 66 ? -25.052 -3.309 37.707 1.00 88.19 66 GLY A C 1
ATOM 509 O O . GLY A 1 66 ? -24.119 -4.103 37.804 1.00 88.19 66 GLY A O 1
ATOM 510 N N . PHE A 1 67 ? -24.933 -2.168 37.015 1.00 89.19 67 PHE A N 1
ATOM 511 C CA . PHE A 1 67 ? -23.677 -1.758 36.380 1.00 89.19 67 PHE A CA 1
ATOM 512 C C . PHE A 1 67 ? -23.326 -0.294 36.666 1.00 89.19 67 PHE A C 1
ATOM 514 O O . PHE A 1 67 ? -23.925 0.635 36.122 1.00 89.19 67 PHE A O 1
ATOM 521 N N . LYS A 1 68 ? -22.304 -0.098 37.503 1.00 93.62 68 LYS A N 1
ATOM 522 C CA . LYS A 1 68 ? -21.638 1.188 37.720 1.00 93.62 68 LYS A CA 1
ATOM 523 C C . LYS A 1 68 ? -20.164 0.935 38.000 1.00 93.62 68 LYS A C 1
ATOM 525 O O . LYS A 1 68 ? -19.836 0.225 38.950 1.00 93.62 68 LYS A O 1
ATOM 530 N N . LYS A 1 69 ? -19.281 1.490 37.175 1.00 94.62 69 LYS A N 1
ATOM 531 C CA . LYS A 1 69 ? -17.830 1.330 37.326 1.00 94.62 69 LYS A CA 1
ATOM 532 C C . LYS A 1 69 ? -17.122 2.657 37.132 1.00 94.62 69 LYS A C 1
ATOM 534 O O . LYS A 1 69 ? -17.510 3.432 36.268 1.00 94.62 69 LYS A O 1
ATOM 539 N N . ARG A 1 70 ? -16.049 2.856 37.891 1.00 96.06 70 ARG A N 1
ATOM 540 C CA . ARG A 1 70 ? -15.039 3.872 37.612 1.00 96.06 70 ARG A CA 1
ATOM 541 C C . ARG A 1 70 ? -13.863 3.188 36.934 1.00 96.06 70 ARG A C 1
ATOM 543 O O . ARG A 1 70 ? -13.344 2.201 37.456 1.00 96.06 70 ARG A O 1
ATOM 550 N N . ILE A 1 71 ? -13.505 3.655 35.748 1.00 95.81 71 ILE A N 1
ATOM 551 C CA . ILE A 1 71 ? -12.545 3.005 34.858 1.00 95.81 71 ILE A CA 1
ATOM 552 C C . ILE A 1 71 ? -11.398 3.975 34.597 1.00 95.81 71 ILE A C 1
ATOM 554 O O . ILE A 1 71 ? -11.611 5.175 34.442 1.00 95.81 71 ILE A O 1
ATOM 558 N N . LYS A 1 72 ? -10.169 3.456 34.549 1.00 95.75 72 LYS A N 1
ATOM 559 C CA . LYS A 1 72 ? -8.996 4.241 34.167 1.00 95.75 72 LYS A CA 1
ATOM 560 C C . LYS A 1 72 ? -9.118 4.664 32.702 1.00 95.75 72 LYS A C 1
ATOM 562 O O . LYS A 1 72 ? -9.287 3.820 31.825 1.00 95.75 72 LYS A O 1
ATOM 567 N N . GLY A 1 73 ? -9.011 5.960 32.450 1.00 93.38 73 GLY A N 1
ATOM 568 C CA . GLY A 1 73 ? -8.968 6.504 31.103 1.00 93.38 73 GLY A CA 1
ATOM 569 C C . GLY A 1 73 ? -7.579 6.360 30.491 1.00 93.38 73 GLY A C 1
ATOM 570 O O . GLY A 1 73 ? -6.557 6.329 31.188 1.00 93.38 73 GLY A O 1
ATOM 571 N N . ARG A 1 74 ? -7.556 6.209 29.171 1.00 93.50 74 ARG A N 1
ATOM 572 C CA . ARG A 1 74 ? -6.343 6.202 28.360 1.00 93.50 74 ARG A CA 1
ATOM 573 C C . ARG A 1 74 ? -6.668 6.743 26.976 1.00 93.50 74 ARG A C 1
ATOM 575 O O . ARG A 1 74 ? -7.734 6.436 26.438 1.00 93.50 74 ARG A O 1
ATOM 582 N N . HIS A 1 75 ? -5.728 7.484 26.404 1.00 91.88 75 HIS A N 1
ATOM 583 C CA . HIS A 1 75 ? -5.746 7.794 24.983 1.00 91.88 75 HIS A CA 1
ATOM 584 C C . HIS A 1 75 ? -5.410 6.529 24.190 1.00 91.88 75 HIS A C 1
ATOM 586 O O . HIS A 1 75 ? -4.544 5.742 24.588 1.00 91.88 75 HIS A O 1
ATOM 592 N N . GLN A 1 76 ? -6.136 6.322 23.101 1.00 90.56 76 GLN A N 1
ATOM 593 C CA . GLN A 1 76 ? -5.926 5.255 22.132 1.00 90.56 76 GLN A CA 1
ATOM 594 C C . GLN A 1 76 ? -5.853 5.908 20.755 1.00 90.56 76 GLN A C 1
ATOM 596 O O . GLN A 1 76 ? -6.790 6.602 20.354 1.00 90.56 76 GLN A O 1
ATOM 601 N N . ASP A 1 77 ? -4.726 5.723 20.074 1.00 88.88 77 ASP A N 1
ATOM 602 C CA . ASP A 1 77 ? -4.536 6.221 18.716 1.00 88.88 77 ASP A CA 1
ATOM 603 C C . ASP A 1 77 ? -5.401 5.429 17.733 1.00 88.88 77 ASP A C 1
ATOM 605 O O . ASP A 1 77 ? -5.666 4.248 17.929 1.00 88.88 77 ASP A O 1
ATOM 609 N N . THR A 1 78 ? -5.830 6.085 16.660 1.00 89.94 78 THR A N 1
ATOM 610 C CA . THR A 1 78 ? -6.534 5.454 15.540 1.00 89.94 78 THR A CA 1
ATOM 611 C C . THR A 1 78 ? -5.719 5.665 14.280 1.00 89.94 78 THR A C 1
ATOM 613 O O . THR A 1 78 ? -5.171 6.747 14.061 1.00 89.94 78 THR A O 1
ATOM 616 N N . TYR A 1 79 ? -5.647 4.628 13.455 1.00 92.69 79 TYR A N 1
ATOM 617 C CA . TYR A 1 79 ? -4.796 4.604 12.277 1.00 92.69 79 TYR A CA 1
ATOM 618 C C . TYR A 1 79 ? -5.649 4.422 11.014 1.00 92.69 79 TYR A C 1
ATOM 620 O O . TYR A 1 79 ? -5.848 3.287 10.572 1.00 92.69 79 TYR A O 1
ATOM 628 N N . PRO A 1 80 ? -6.202 5.519 10.462 1.00 95.12 80 PRO A N 1
ATOM 629 C CA . PRO A 1 80 ? -6.887 5.473 9.178 1.00 95.12 80 PRO A CA 1
ATOM 630 C C . PRO A 1 80 ? -5.898 5.202 8.037 1.00 95.12 80 PRO A C 1
ATOM 632 O O . PRO A 1 80 ? -4.678 5.334 8.186 1.00 95.12 80 PRO A O 1
ATOM 635 N N . GLY A 1 81 ? -6.453 4.814 6.898 1.00 96.69 81 GLY A N 1
ATOM 636 C CA . GLY A 1 81 ? -5.736 4.491 5.680 1.00 96.69 81 GLY A CA 1
ATOM 637 C C . GLY A 1 81 ? -5.832 3.010 5.356 1.00 96.69 81 GLY A C 1
ATOM 638 O O . GLY A 1 81 ? -5.470 2.156 6.173 1.00 96.69 81 GLY A O 1
ATOM 639 N N . SER A 1 82 ? -6.307 2.697 4.157 1.00 97.50 82 SER A N 1
ATOM 640 C CA . SER A 1 82 ? -6.391 1.330 3.664 1.00 97.50 82 SER A CA 1
ATOM 641 C C . SER A 1 82 ? -5.120 0.903 2.950 1.00 97.50 82 SER A C 1
ATOM 643 O O . SER A 1 82 ? -4.502 1.652 2.195 1.00 97.50 82 SER A O 1
ATOM 645 N N . PHE A 1 83 ? -4.706 -0.336 3.202 1.00 98.00 83 PHE A N 1
ATOM 646 C CA . PHE A 1 83 ? -3.497 -0.913 2.620 1.00 98.00 83 PHE A CA 1
ATOM 647 C C . PHE A 1 83 ? -3.539 -2.444 2.691 1.00 98.00 83 PHE A C 1
ATOM 649 O O . PHE A 1 83 ? -4.450 -3.035 3.275 1.00 98.00 83 PHE A O 1
ATOM 656 N N . ILE A 1 84 ? -2.553 -3.109 2.092 1.00 97.44 84 ILE A N 1
ATOM 657 C CA . ILE A 1 84 ? -2.328 -4.549 2.274 1.00 97.44 84 ILE A CA 1
ATOM 658 C C . ILE A 1 84 ? -1.030 -4.735 3.050 1.00 97.44 84 ILE A C 1
ATOM 660 O O . ILE A 1 84 ? 0.003 -4.190 2.667 1.00 97.44 84 ILE A O 1
ATOM 664 N N . CYS A 1 85 ? -1.081 -5.529 4.114 1.00 95.81 85 CYS A N 1
ATOM 665 C CA . CYS A 1 85 ? 0.061 -5.925 4.925 1.00 95.81 85 CYS A CA 1
ATOM 666 C C . CYS A 1 85 ? 0.447 -7.370 4.603 1.00 95.81 85 CYS A C 1
ATOM 668 O O . CYS A 1 85 ? -0.366 -8.276 4.759 1.00 95.81 85 CYS A O 1
ATOM 670 N N . ILE A 1 86 ? 1.683 -7.604 4.176 1.00 94.69 86 ILE A N 1
ATOM 671 C CA . ILE A 1 86 ? 2.214 -8.942 3.916 1.00 94.69 86 ILE A CA 1
ATOM 672 C C . ILE A 1 86 ? 3.270 -9.260 4.963 1.00 94.69 86 ILE A C 1
ATOM 674 O O . ILE A 1 86 ? 4.363 -8.684 4.986 1.00 94.69 86 ILE A O 1
ATOM 678 N N . ARG A 1 87 ? 2.943 -10.217 5.828 1.00 89.38 87 ARG A N 1
ATOM 679 C CA . ARG A 1 87 ? 3.858 -10.725 6.847 1.00 89.38 87 ARG A CA 1
ATOM 680 C C . ARG A 1 87 ? 4.558 -11.948 6.297 1.00 89.38 87 ARG A C 1
ATOM 682 O O . ARG A 1 87 ? 3.948 -12.998 6.141 1.00 89.38 87 ARG A O 1
ATOM 689 N N . SER A 1 88 ? 5.840 -11.803 6.002 1.00 73.75 88 SER A N 1
ATOM 690 C CA . SER A 1 88 ? 6.639 -12.936 5.568 1.00 73.75 88 SER A CA 1
ATOM 691 C C . SER A 1 88 ? 7.261 -13.639 6.770 1.00 73.75 88 SER A C 1
ATOM 693 O O . SER A 1 88 ? 7.923 -13.006 7.590 1.00 73.75 88 SER A O 1
ATOM 695 N N . ALA A 1 89 ? 7.093 -14.959 6.854 1.00 66.38 89 ALA A N 1
ATOM 696 C CA . ALA A 1 89 ? 7.910 -15.802 7.731 1.00 66.38 89 ALA A CA 1
ATOM 697 C C . ALA A 1 89 ? 9.330 -16.017 7.164 1.00 66.38 89 ALA A C 1
ATOM 699 O O . ALA A 1 89 ? 10.218 -16.498 7.866 1.00 66.38 89 ALA A O 1
ATOM 700 N N . ILE A 1 90 ? 9.539 -15.670 5.889 1.00 66.94 90 ILE A N 1
ATOM 701 C CA . ILE A 1 90 ? 10.790 -15.833 5.149 1.00 66.94 90 ILE A CA 1
ATOM 702 C C . ILE A 1 90 ? 11.424 -14.454 4.949 1.00 66.94 90 ILE A C 1
ATOM 704 O O . ILE A 1 90 ? 10.769 -13.520 4.484 1.00 66.94 90 ILE A O 1
ATOM 708 N N . ASN A 1 91 ? 12.713 -14.313 5.247 1.00 72.75 91 ASN A N 1
ATOM 709 C CA . ASN A 1 91 ? 13.429 -13.088 4.898 1.00 72.75 91 ASN A CA 1
ATOM 710 C C . ASN A 1 91 ? 13.434 -12.921 3.375 1.00 72.75 91 ASN A C 1
ATOM 712 O O . ASN A 1 91 ? 13.980 -13.757 2.655 1.00 72.75 91 ASN A O 1
ATOM 716 N N . VAL A 1 92 ? 12.846 -11.829 2.895 1.00 79.38 92 VAL A N 1
ATOM 717 C CA . VAL A 1 92 ? 12.894 -11.451 1.484 1.00 79.38 92 VAL A CA 1
ATOM 718 C C . VAL A 1 92 ? 14.350 -11.157 1.125 1.00 79.38 92 VAL A C 1
ATOM 720 O O . VAL A 1 92 ? 14.922 -10.165 1.578 1.00 79.38 92 VAL A O 1
ATOM 723 N N . ASN A 1 93 ? 14.982 -12.053 0.365 1.00 83.31 93 ASN A N 1
ATOM 724 C CA . ASN A 1 93 ? 16.379 -11.883 -0.010 1.00 83.31 93 ASN A CA 1
ATOM 725 C C . ASN A 1 93 ? 16.506 -10.933 -1.208 1.00 83.31 93 ASN A C 1
ATOM 727 O O . ASN A 1 93 ? 16.036 -11.228 -2.304 1.00 83.31 93 ASN A O 1
ATOM 731 N N . ILE A 1 94 ? 17.181 -9.812 -0.976 1.00 89.62 94 ILE A N 1
ATOM 732 C CA . ILE A 1 94 ? 17.463 -8.744 -1.946 1.00 89.62 94 ILE A CA 1
ATOM 733 C C . ILE A 1 94 ? 18.961 -8.419 -1.996 1.00 89.62 94 ILE A C 1
ATOM 735 O O . ILE A 1 94 ? 19.359 -7.307 -2.345 1.00 89.62 94 ILE A O 1
ATOM 739 N N . SER A 1 95 ? 19.813 -9.380 -1.615 1.00 88.69 95 SER A N 1
ATOM 740 C CA . SER A 1 95 ? 21.274 -9.233 -1.649 1.00 88.69 95 SER A CA 1
ATOM 741 C C . SER A 1 95 ? 21.803 -8.886 -3.035 1.00 88.69 95 SER A C 1
ATOM 743 O O . SER A 1 95 ? 22.800 -8.169 -3.138 1.00 88.69 95 SER A O 1
ATOM 745 N N . ASP A 1 96 ? 21.106 -9.372 -4.063 1.00 92.50 96 ASP A N 1
ATOM 746 C CA . ASP A 1 96 ? 21.471 -9.247 -5.473 1.00 92.50 96 ASP A CA 1
ATOM 747 C C . ASP A 1 96 ? 20.700 -8.111 -6.165 1.00 92.50 96 ASP A C 1
ATOM 749 O O . ASP A 1 96 ? 20.712 -7.972 -7.388 1.00 92.50 96 ASP A O 1
ATOM 753 N N . GLY A 1 97 ? 20.027 -7.282 -5.363 1.00 95.25 97 GLY A N 1
ATOM 754 C CA . GLY A 1 97 ? 19.174 -6.201 -5.819 1.00 95.25 97 GLY A CA 1
ATOM 755 C C . GLY A 1 97 ? 17.711 -6.582 -5.874 1.00 95.25 97 GLY A C 1
ATOM 756 O O . GLY A 1 97 ? 17.281 -7.596 -5.322 1.00 95.25 97 GLY A O 1
ATOM 757 N N . PHE A 1 98 ? 16.922 -5.715 -6.498 1.00 97.50 98 PHE A N 1
ATOM 758 C CA . PHE A 1 98 ? 15.488 -5.924 -6.593 1.00 97.50 98 PHE A CA 1
ATOM 759 C C . PHE A 1 98 ? 14.843 -5.154 -7.741 1.00 97.50 98 PHE A C 1
ATOM 761 O O . PHE A 1 98 ? 15.417 -4.222 -8.305 1.00 97.50 98 PHE A O 1
ATOM 768 N N . THR A 1 99 ? 13.605 -5.538 -8.038 1.00 98.75 99 THR A N 1
ATOM 769 C CA . THR A 1 99 ? 12.678 -4.781 -8.879 1.00 98.75 99 THR A CA 1
ATOM 770 C C . THR A 1 99 ? 11.320 -4.719 -8.197 1.00 98.75 99 THR A C 1
ATOM 772 O O . THR A 1 99 ? 10.844 -5.748 -7.722 1.00 98.75 99 THR A O 1
ATOM 775 N N . ILE A 1 100 ? 10.682 -3.549 -8.177 1.00 98.81 100 ILE A N 1
ATOM 776 C CA . ILE A 1 100 ? 9.281 -3.383 -7.761 1.00 98.81 100 ILE A CA 1
ATOM 777 C C . ILE A 1 100 ? 8.493 -2.869 -8.955 1.00 98.81 100 ILE A C 1
ATOM 779 O O . ILE A 1 100 ? 8.915 -1.904 -9.581 1.00 98.81 100 ILE A O 1
ATOM 783 N N . GLN A 1 101 ? 7.343 -3.474 -9.238 1.00 98.44 101 GLN A N 1
ATOM 784 C CA . GLN A 1 101 ? 6.438 -3.064 -10.312 1.00 98.44 101 GLN A CA 1
ATOM 785 C C . GLN A 1 101 ? 4.999 -2.992 -9.802 1.00 98.44 101 GLN A C 1
ATOM 787 O O . GLN A 1 101 ? 4.614 -3.793 -8.956 1.00 98.44 101 GLN A O 1
ATOM 792 N N . ALA A 1 102 ? 4.202 -2.070 -10.340 1.00 98.81 102 ALA A N 1
ATOM 793 C CA . ALA A 1 102 ? 2.747 -2.058 -10.192 1.00 98.81 102 ALA A CA 1
ATOM 794 C C . ALA A 1 102 ? 2.075 -1.369 -11.392 1.00 98.81 102 ALA A C 1
ATOM 796 O O . ALA A 1 102 ? 2.716 -0.620 -12.132 1.00 98.81 102 ALA A O 1
ATOM 797 N N . TRP A 1 103 ? 0.781 -1.612 -11.580 1.00 98.69 103 TRP A N 1
ATOM 798 C CA . TRP A 1 103 ? -0.098 -0.689 -12.295 1.00 98.69 103 TRP A CA 1
ATOM 799 C C . TRP A 1 103 ? -0.771 0.218 -11.273 1.00 98.69 103 TRP A C 1
ATOM 801 O O . TRP A 1 103 ? -1.273 -0.272 -10.260 1.00 98.69 103 TRP A O 1
ATOM 811 N N . ILE A 1 104 ? -0.804 1.524 -11.529 1.00 98.75 104 ILE A N 1
ATOM 812 C CA . ILE A 1 104 ? -1.428 2.493 -10.625 1.00 98.75 104 ILE A CA 1
ATOM 813 C C . ILE A 1 104 ? -2.352 3.452 -11.366 1.00 98.75 104 ILE A C 1
ATOM 815 O O . ILE A 1 104 ? -2.115 3.788 -12.524 1.00 98.75 104 ILE A O 1
ATOM 819 N N . ARG A 1 105 ? -3.377 3.940 -10.672 1.00 98.50 105 ARG A N 1
ATOM 820 C CA . ARG A 1 105 ? -4.219 5.062 -11.091 1.00 98.50 105 ARG A CA 1
ATOM 821 C C . ARG A 1 105 ? -4.466 5.958 -9.885 1.00 98.50 105 ARG A C 1
ATOM 823 O O . ARG A 1 105 ? -5.407 5.725 -9.128 1.00 98.50 105 ARG A O 1
ATOM 830 N N . ALA A 1 106 ? -3.587 6.938 -9.698 1.00 98.31 106 ALA A N 1
ATOM 831 C CA . ALA A 1 106 ? -3.629 7.859 -8.565 1.00 98.31 106 ALA A CA 1
ATOM 832 C C . ALA A 1 106 ? -4.786 8.862 -8.698 1.00 98.31 106 ALA A C 1
ATOM 834 O O . ALA A 1 106 ? -5.031 9.382 -9.789 1.00 98.31 106 ALA A O 1
ATOM 835 N N . THR A 1 107 ? -5.480 9.148 -7.598 1.00 97.94 107 THR A N 1
ATOM 836 C CA . THR A 1 107 ? -6.560 10.154 -7.525 1.00 97.94 107 THR A CA 1
ATOM 837 C C . THR A 1 107 ? -6.089 11.484 -6.953 1.00 97.94 107 THR A C 1
ATOM 839 O O . THR A 1 107 ? -6.743 12.494 -7.161 1.00 97.94 107 THR A O 1
ATOM 842 N N . ASN A 1 108 ? -4.941 11.513 -6.276 1.00 95.50 108 ASN A N 1
ATOM 843 C CA . ASN A 1 108 ? -4.328 12.751 -5.804 1.00 95.50 108 ASN A CA 1
ATOM 844 C C . ASN A 1 108 ? -2.793 12.658 -5.857 1.00 95.50 108 ASN A C 1
ATOM 846 O O . ASN A 1 108 ? -2.144 12.542 -4.820 1.00 95.50 108 ASN A O 1
ATOM 850 N N . PRO A 1 109 ? -2.171 12.652 -7.051 1.00 96.69 109 PRO A N 1
ATOM 851 C CA . PRO A 1 109 ? -0.730 12.423 -7.164 1.00 96.69 109 PRO A CA 1
ATOM 852 C C . PRO A 1 109 ? 0.119 13.530 -6.513 1.00 96.69 109 PRO A C 1
ATOM 854 O O . PRO A 1 109 ? 1.200 13.246 -6.012 1.00 96.69 109 PRO A O 1
ATOM 857 N N . LYS A 1 110 ? -0.357 14.784 -6.469 1.00 95.94 110 LYS A N 1
ATOM 858 C CA . LYS A 1 110 ? 0.396 15.951 -5.963 1.00 95.94 110 LYS A CA 1
ATOM 859 C C . LYS A 1 110 ? -0.057 16.384 -4.566 1.00 95.94 110 LYS A C 1
ATOM 861 O O . LYS A 1 110 ? -0.488 17.518 -4.370 1.00 95.94 110 LYS A O 1
ATOM 866 N N . GLN A 1 111 ? 0.042 15.483 -3.591 1.00 93.00 111 GLN A N 1
ATOM 867 C CA . GLN A 1 111 ? -0.468 15.718 -2.232 1.00 93.00 111 GLN A CA 1
ATOM 868 C C . GLN A 1 111 ? 0.547 16.400 -1.288 1.00 93.00 111 GLN A C 1
ATOM 870 O O . GLN A 1 111 ? 0.242 16.666 -0.127 1.00 93.00 111 GLN A O 1
ATOM 875 N N . GLY A 1 112 ? 1.766 16.709 -1.755 1.00 96.19 112 GLY A N 1
ATOM 876 C CA . GLY A 1 112 ? 2.795 17.376 -0.942 1.00 96.19 112 GLY A CA 1
ATOM 877 C C . GLY A 1 112 ? 3.499 16.466 0.075 1.00 96.19 112 GLY A C 1
ATOM 878 O O . GLY A 1 112 ? 4.341 16.930 0.843 1.00 96.19 112 GLY A O 1
ATOM 879 N N . HIS A 1 113 ? 3.206 15.168 0.053 1.00 96.19 113 HIS A N 1
ATOM 880 C CA . HIS A 1 113 ? 3.923 14.124 0.777 1.00 96.19 113 HIS A CA 1
ATOM 881 C C . HIS A 1 113 ? 4.051 12.872 -0.094 1.00 96.19 113 HIS A C 1
ATOM 883 O O . HIS A 1 113 ? 3.382 12.739 -1.118 1.00 96.19 113 HIS A O 1
ATOM 889 N N . TYR A 1 114 ? 4.915 11.947 0.319 1.00 97.25 114 TYR A N 1
ATOM 890 C CA . TYR A 1 114 ? 5.059 10.665 -0.363 1.00 97.25 114 TYR A CA 1
ATOM 891 C C . TYR A 1 114 ? 3.803 9.806 -0.199 1.00 97.25 114 TYR A C 1
ATOM 893 O O . TYR A 1 114 ? 3.123 9.879 0.826 1.00 97.25 114 TYR A O 1
ATOM 901 N N . GLN A 1 115 ? 3.554 8.944 -1.181 1.00 98.38 115 GLN A N 1
ATOM 902 C CA . GLN A 1 115 ? 2.515 7.915 -1.155 1.00 98.38 115 GLN A CA 1
ATOM 903 C C . GLN A 1 115 ? 3.137 6.581 -1.573 1.00 98.38 115 GLN A C 1
ATOM 905 O O . GLN A 1 115 ? 3.718 6.479 -2.652 1.00 98.38 115 GLN A O 1
ATOM 910 N N . GLY A 1 116 ? 3.091 5.568 -0.712 1.00 98.31 116 GLY A N 1
ATOM 911 C CA . GLY A 1 116 ? 3.726 4.278 -0.963 1.00 98.31 116 GLY A CA 1
ATOM 912 C C . GLY A 1 116 ? 2.873 3.384 -1.849 1.00 98.31 116 GLY A C 1
ATOM 913 O O . GLY A 1 116 ? 1.745 3.059 -1.500 1.00 98.31 116 GLY A O 1
ATOM 914 N N . ILE A 1 117 ? 3.428 2.945 -2.974 1.00 98.81 117 ILE A N 1
ATOM 915 C CA . ILE A 1 117 ? 2.774 1.999 -3.885 1.00 98.81 117 ILE A CA 1
ATOM 916 C C . ILE A 1 117 ? 3.033 0.578 -3.385 1.00 98.81 117 ILE A C 1
ATOM 918 O O . ILE A 1 117 ? 2.099 -0.187 -3.151 1.00 98.81 117 ILE A O 1
ATOM 922 N N . LEU A 1 118 ? 4.309 0.254 -3.171 1.00 98.62 118 LEU A N 1
ATOM 923 C CA . LEU A 1 118 ? 4.762 -0.958 -2.503 1.00 98.62 118 LEU A CA 1
ATOM 924 C C . LEU A 1 118 ? 6.078 -0.658 -1.790 1.00 98.62 118 LEU A C 1
ATOM 926 O O . LEU A 1 118 ? 7.003 -0.117 -2.400 1.00 98.62 118 LEU A O 1
ATOM 930 N N . ALA A 1 119 ? 6.175 -1.023 -0.517 1.00 96.00 119 ALA A N 1
ATOM 931 C CA . ALA A 1 119 ? 7.370 -0.801 0.285 1.00 96.00 119 ALA A CA 1
ATOM 932 C C . ALA A 1 119 ? 7.635 -1.968 1.236 1.00 96.00 119 ALA A C 1
ATOM 934 O O . ALA A 1 119 ? 6.714 -2.616 1.719 1.00 96.00 119 ALA A O 1
ATOM 935 N N . GLN A 1 120 ? 8.903 -2.195 1.552 1.00 93.62 120 GLN A N 1
ATOM 936 C CA . GLN A 1 120 ? 9.316 -2.937 2.733 1.00 93.62 120 GLN A CA 1
ATOM 937 C C . GLN A 1 120 ? 10.189 -1.996 3.554 1.00 93.62 120 GLN A C 1
ATOM 939 O O . GLN A 1 120 ? 11.405 -1.914 3.366 1.00 93.62 120 GLN A O 1
ATOM 944 N N . ASN A 1 121 ? 9.536 -1.198 4.393 1.00 89.00 121 ASN A N 1
ATOM 945 C CA . ASN A 1 121 ? 10.166 -0.065 5.051 1.00 89.00 121 ASN A CA 1
ATOM 946 C C . ASN A 1 121 ? 9.570 0.179 6.440 1.00 89.00 121 ASN A C 1
ATOM 948 O O . ASN A 1 121 ? 8.359 0.072 6.640 1.00 89.00 121 ASN A O 1
ATOM 952 N N . SER A 1 122 ? 10.435 0.512 7.394 1.00 82.94 122 SER A N 1
ATOM 953 C CA . SER A 1 122 ? 10.037 1.102 8.674 1.00 82.94 122 SER A CA 1
ATOM 954 C C . SER A 1 122 ? 10.211 2.623 8.630 1.00 82.94 122 SER A C 1
ATOM 956 O O . SER A 1 122 ? 10.605 3.192 7.614 1.00 82.94 122 SER A O 1
ATOM 958 N N . ASP A 1 123 ? 9.987 3.305 9.750 1.00 75.00 123 ASP A N 1
ATOM 959 C CA . ASP A 1 123 ? 10.382 4.712 9.907 1.00 75.00 123 ASP A CA 1
ATOM 960 C C . ASP A 1 123 ? 11.914 4.926 9.953 1.00 75.00 123 ASP A C 1
ATOM 962 O O . ASP A 1 123 ? 12.357 6.069 10.051 1.00 75.00 123 ASP A O 1
ATOM 966 N N . ARG A 1 124 ? 12.726 3.857 9.878 1.00 82.19 124 ARG A N 1
ATOM 967 C CA . ARG A 1 124 ? 14.196 3.917 9.972 1.00 82.19 124 ARG A CA 1
ATOM 968 C C . ARG A 1 124 ? 14.951 3.283 8.819 1.00 82.19 124 ARG A C 1
ATOM 970 O O . ARG A 1 124 ? 16.069 3.693 8.560 1.00 82.19 124 ARG A O 1
ATOM 977 N N . SER A 1 125 ? 14.441 2.242 8.178 1.00 88.31 125 SER A N 1
ATOM 978 C CA . SER A 1 125 ? 15.221 1.528 7.162 1.00 88.31 125 SER A CA 1
ATOM 979 C C . SER A 1 125 ? 14.335 0.724 6.238 1.00 88.31 125 SER A C 1
ATOM 981 O O . SER A 1 125 ? 13.363 0.120 6.703 1.00 88.31 125 SER A O 1
ATOM 983 N N . GLY A 1 126 ? 14.750 0.618 4.980 1.00 91.88 126 GLY A N 1
ATOM 984 C CA . GLY A 1 126 ? 14.100 -0.221 3.991 1.00 91.88 126 GLY A CA 1
ATOM 985 C C . GLY A 1 126 ? 14.078 0.406 2.611 1.00 91.88 126 GLY A C 1
ATOM 986 O O . GLY A 1 126 ? 14.952 1.195 2.252 1.00 91.88 126 GLY A O 1
ATOM 987 N N . PHE A 1 127 ? 13.102 -0.000 1.811 1.00 94.81 127 PHE A N 1
ATOM 988 C CA . PHE A 1 127 ? 12.986 0.426 0.424 1.00 94.81 127 PHE A CA 1
ATOM 989 C C . PHE A 1 127 ? 11.536 0.438 -0.044 1.00 94.81 127 PHE A C 1
ATOM 991 O O . PHE A 1 127 ? 10.670 -0.216 0.539 1.00 94.81 127 PHE A O 1
ATOM 998 N N . GLY A 1 128 ? 11.272 1.151 -1.134 1.00 96.62 128 GLY A N 1
ATOM 999 C CA . GLY A 1 128 ? 9.972 1.090 -1.783 1.00 96.62 128 GLY A CA 1
ATOM 1000 C C . GLY A 1 128 ? 9.873 1.916 -3.055 1.00 96.62 128 GLY A C 1
ATOM 1001 O O . GLY A 1 128 ? 10.766 2.697 -3.398 1.00 96.62 128 GLY A O 1
ATOM 1002 N N . LEU A 1 129 ? 8.744 1.724 -3.729 1.00 98.75 129 LEU A N 1
ATOM 1003 C CA . LEU A 1 129 ? 8.278 2.506 -4.862 1.00 98.75 129 LEU A CA 1
ATOM 1004 C C . LEU A 1 129 ? 7.163 3.441 -4.387 1.00 98.75 129 LEU A C 1
ATOM 1006 O O . LEU A 1 129 ? 6.209 3.006 -3.735 1.00 98.75 129 LEU A O 1
ATOM 1010 N N . TYR A 1 130 ? 7.290 4.720 -4.715 1.00 98.69 130 TYR A N 1
ATOM 1011 C CA . TYR A 1 130 ? 6.432 5.785 -4.213 1.00 98.69 130 TYR A CA 1
ATOM 1012 C C . TYR A 1 130 ? 5.947 6.686 -5.347 1.00 98.69 130 TYR A C 1
ATOM 1014 O O . TYR A 1 130 ? 6.619 6.818 -6.370 1.00 98.69 130 TYR A O 1
ATOM 1022 N N . VAL A 1 131 ? 4.822 7.358 -5.117 1.00 98.75 131 VAL A N 1
ATOM 1023 C CA . VAL A 1 131 ? 4.572 8.677 -5.705 1.00 98.75 131 VAL A CA 1
ATOM 1024 C C . VAL A 1 131 ? 5.238 9.713 -4.796 1.00 98.75 131 VAL A C 1
ATOM 1026 O O . VAL A 1 131 ? 5.053 9.683 -3.575 1.00 98.75 131 VAL A O 1
ATOM 1029 N N . ASP A 1 132 ? 6.066 10.577 -5.371 1.00 98.12 132 ASP A N 1
ATOM 1030 C CA . ASP A 1 132 ? 6.757 11.660 -4.678 1.00 98.12 132 ASP A CA 1
ATOM 1031 C C . ASP A 1 132 ? 5.810 12.848 -4.388 1.00 98.12 132 ASP A C 1
ATOM 1033 O O . ASP A 1 132 ? 4.716 12.925 -4.952 1.00 98.12 132 ASP A O 1
ATOM 1037 N N . PRO A 1 133 ? 6.198 13.803 -3.520 1.00 98.12 133 PRO A N 1
ATOM 1038 C CA . PRO A 1 133 ? 5.359 14.954 -3.167 1.00 98.12 133 PRO A CA 1
ATOM 1039 C C . PRO A 1 133 ? 4.873 15.808 -4.350 1.00 98.12 133 PRO A C 1
ATOM 1041 O O . PRO A 1 133 ? 3.850 16.486 -4.232 1.00 98.12 133 PRO A O 1
ATOM 1044 N N . ASN A 1 134 ? 5.604 15.792 -5.468 1.00 97.88 134 ASN A N 1
ATOM 1045 C CA . ASN A 1 134 ? 5.310 16.538 -6.689 1.00 97.88 134 ASN A CA 1
ATOM 1046 C C . ASN A 1 134 ? 4.544 15.697 -7.727 1.00 97.88 134 ASN A C 1
ATOM 1048 O O . ASN A 1 134 ? 4.230 16.210 -8.805 1.00 97.88 134 ASN A O 1
ATOM 1052 N N . GLY A 1 135 ? 4.213 14.442 -7.410 1.00 97.94 135 GLY A N 1
ATOM 1053 C CA . GLY A 1 135 ? 3.462 13.520 -8.255 1.00 97.94 135 GLY A CA 1
ATOM 1054 C C . GLY A 1 135 ? 4.303 12.679 -9.210 1.00 97.94 135 GLY A C 1
ATOM 1055 O O . GLY A 1 135 ? 3.721 11.997 -10.050 1.00 97.94 135 GLY A O 1
ATOM 1056 N N . GLY A 1 136 ? 5.634 12.733 -9.144 1.00 98.19 136 GLY A N 1
ATOM 1057 C CA . GLY A 1 136 ? 6.501 11.833 -9.909 1.00 98.19 136 GLY A CA 1
ATOM 1058 C C . GLY A 1 136 ? 6.598 10.454 -9.257 1.00 98.19 136 GLY A C 1
ATOM 1059 O O . GLY A 1 136 ? 6.230 10.267 -8.102 1.00 98.19 136 GLY A O 1
ATOM 1060 N N . ILE A 1 137 ? 7.096 9.459 -9.986 1.00 98.75 137 ILE A N 1
ATOM 1061 C CA . ILE A 1 137 ? 7.432 8.150 -9.409 1.00 98.75 137 ILE A CA 1
ATOM 1062 C C . ILE A 1 137 ? 8.860 8.163 -8.869 1.00 98.75 137 ILE A C 1
ATOM 1064 O O . ILE A 1 137 ? 9.768 8.646 -9.553 1.00 98.75 137 ILE A O 1
ATOM 1068 N N . ALA A 1 138 ? 9.056 7.597 -7.677 1.00 98.62 138 ALA A N 1
ATOM 1069 C CA . ALA A 1 138 ? 10.337 7.560 -6.983 1.00 98.62 138 ALA A CA 1
ATOM 1070 C C . ALA A 1 138 ? 10.659 6.183 -6.382 1.00 98.62 138 ALA A C 1
ATOM 1072 O O . ALA A 1 138 ? 9.830 5.550 -5.725 1.00 98.62 138 ALA A O 1
ATOM 1073 N N . LEU A 1 139 ? 11.908 5.754 -6.562 1.00 98.62 139 LEU A N 1
ATOM 1074 C CA . LEU A 1 139 ? 12.547 4.701 -5.778 1.00 98.62 139 LEU A CA 1
ATOM 1075 C C . LEU A 1 139 ? 13.217 5.336 -4.566 1.00 98.62 139 LEU A C 1
ATOM 1077 O O . LEU A 1 139 ? 14.082 6.192 -4.737 1.00 98.62 139 LEU A O 1
ATOM 1081 N N . ARG A 1 140 ? 12.892 4.862 -3.363 1.00 96.62 140 ARG A N 1
ATOM 1082 C CA . ARG A 1 140 ? 13.510 5.341 -2.118 1.00 96.62 140 ARG A CA 1
ATOM 1083 C C . ARG A 1 140 ? 14.187 4.201 -1.381 1.00 96.62 140 ARG A C 1
ATOM 1085 O O . ARG A 1 140 ? 13.561 3.165 -1.171 1.00 96.62 140 ARG A O 1
ATOM 1092 N N . LEU A 1 141 ? 15.435 4.421 -0.970 1.00 95.25 141 LEU A N 1
ATOM 1093 C CA . LEU A 1 141 ? 16.201 3.564 -0.063 1.00 95.25 141 LEU A CA 1
ATOM 1094 C C . LEU A 1 141 ? 16.480 4.346 1.223 1.00 95.25 141 LEU A C 1
ATOM 1096 O O . LEU A 1 141 ? 16.952 5.485 1.171 1.00 95.25 141 LEU A O 1
ATOM 1100 N N . VAL A 1 142 ? 16.182 3.739 2.367 1.00 90.12 142 VAL A N 1
ATOM 1101 C CA . VAL A 1 142 ? 16.328 4.348 3.692 1.00 90.12 142 VAL A CA 1
ATOM 1102 C C . VAL A 1 142 ? 17.308 3.523 4.522 1.00 90.12 142 VAL A C 1
ATOM 1104 O O . VAL A 1 142 ? 17.173 2.301 4.618 1.00 90.12 142 VAL A O 1
ATOM 1107 N N . ASP A 1 143 ? 18.270 4.199 5.146 1.00 89.88 143 ASP A N 1
ATOM 1108 C CA . ASP A 1 143 ? 19.178 3.639 6.148 1.00 89.88 143 ASP A CA 1
ATOM 1109 C C . ASP A 1 143 ? 19.377 4.628 7.310 1.00 89.88 143 ASP A C 1
ATOM 1111 O O . ASP A 1 143 ? 20.090 5.630 7.207 1.00 89.88 143 ASP A O 1
ATOM 1115 N N . GLU A 1 144 ? 18.691 4.353 8.417 1.00 86.19 144 GLU A N 1
ATOM 1116 C CA . GLU A 1 144 ? 18.554 5.187 9.612 1.00 86.19 144 GLU A CA 1
ATOM 1117 C C . GLU A 1 144 ? 18.157 6.634 9.268 1.00 86.19 144 GLU A C 1
ATOM 1119 O O . GLU A 1 144 ? 16.995 6.927 8.999 1.00 86.19 144 GLU A O 1
ATOM 1124 N N . ASN A 1 145 ? 19.122 7.556 9.264 1.00 80.31 145 ASN A N 1
ATOM 1125 C CA . ASN A 1 145 ? 18.888 8.978 8.994 1.00 80.31 145 ASN A CA 1
ATOM 1126 C C . ASN A 1 145 ? 19.163 9.367 7.534 1.00 80.31 145 ASN A C 1
ATOM 1128 O O . ASN A 1 145 ? 19.035 10.539 7.176 1.00 80.31 145 ASN A O 1
ATOM 1132 N N . LYS A 1 146 ? 19.599 8.420 6.697 1.00 90.00 146 LYS A N 1
ATOM 1133 C CA . LYS A 1 146 ? 19.955 8.672 5.305 1.00 90.00 146 LYS A CA 1
ATOM 1134 C C . LYS A 1 146 ? 18.864 8.147 4.386 1.00 90.00 146 LYS A C 1
ATOM 1136 O O . LYS A 1 146 ? 18.522 6.971 4.418 1.00 90.00 146 LYS A O 1
ATOM 1141 N N . VAL A 1 147 ? 18.374 9.024 3.518 1.00 92.81 147 VAL A N 1
ATOM 1142 C CA . VAL A 1 147 ? 17.479 8.663 2.418 1.00 92.81 147 VAL A CA 1
ATOM 1143 C C . VAL A 1 147 ? 18.227 8.890 1.112 1.00 92.81 147 VAL A C 1
ATOM 1145 O O . VAL A 1 147 ? 18.801 9.958 0.902 1.00 92.81 147 VAL A O 1
ATOM 1148 N N . SER A 1 148 ? 18.254 7.877 0.251 1.00 95.75 148 SER A N 1
ATOM 1149 C CA . SER A 1 148 ? 18.710 7.987 -1.137 1.00 95.75 148 SER A CA 1
ATOM 1150 C C . SER A 1 148 ? 17.542 7.718 -2.071 1.00 95.75 148 SER A C 1
ATOM 1152 O O . SER A 1 148 ? 16.726 6.837 -1.804 1.00 95.75 148 SER A O 1
ATOM 1154 N N . GLU A 1 149 ? 17.460 8.476 -3.157 1.00 96.75 149 GLU A N 1
ATOM 1155 C CA . GLU A 1 149 ? 16.309 8.443 -4.050 1.00 96.75 149 GLU A CA 1
ATOM 1156 C C . GLU A 1 149 ? 16.729 8.606 -5.510 1.00 96.75 149 GLU A C 1
ATOM 1158 O O . GLU A 1 149 ? 17.674 9.334 -5.820 1.00 96.75 149 GLU A O 1
ATOM 1163 N N . VAL A 1 150 ? 15.992 7.937 -6.396 1.00 98.38 150 VAL A N 1
ATOM 1164 C CA . VAL A 1 150 ? 15.915 8.278 -7.819 1.00 98.38 150 VAL A CA 1
ATOM 1165 C C . VAL A 1 150 ? 14.446 8.518 -8.137 1.00 98.38 150 VAL A C 1
ATOM 1167 O O . VAL A 1 150 ? 13.614 7.647 -7.883 1.00 98.38 150 VAL A O 1
ATOM 1170 N N . ALA A 1 151 ? 14.132 9.687 -8.689 1.00 98.19 151 ALA A N 1
ATOM 1171 C CA . ALA A 1 151 ? 12.776 10.083 -9.038 1.00 98.19 151 ALA A CA 1
ATOM 1172 C C . ALA A 1 151 ? 12.700 10.522 -10.500 1.00 98.19 151 ALA A C 1
ATOM 1174 O O . ALA A 1 151 ? 13.633 11.120 -11.038 1.00 98.19 151 ALA A O 1
ATOM 1175 N N . THR A 1 152 ? 11.559 10.252 -11.126 1.00 98.06 152 THR A N 1
ATOM 1176 C CA . THR A 1 152 ? 11.244 10.727 -12.482 1.00 98.06 152 THR A CA 1
ATOM 1177 C C . THR A 1 152 ? 11.190 12.252 -12.558 1.00 98.06 152 THR A C 1
ATOM 1179 O O . THR A 1 152 ? 11.471 12.816 -13.610 1.00 98.06 152 THR A O 1
ATOM 1182 N N . ASN A 1 153 ? 10.824 12.926 -11.455 1.00 95.06 153 ASN A N 1
ATOM 1183 C CA . ASN A 1 153 ? 10.500 14.359 -11.417 1.00 95.06 153 ASN A CA 1
ATOM 1184 C C . ASN A 1 153 ? 9.491 14.770 -12.506 1.00 95.06 153 ASN A C 1
ATOM 1186 O O . ASN A 1 153 ? 9.448 15.925 -12.931 1.00 95.06 153 ASN A O 1
ATOM 1190 N N . HIS A 1 154 ? 8.683 13.809 -12.960 1.00 96.50 154 HIS A N 1
ATOM 1191 C CA . HIS A 1 154 ? 7.751 13.966 -14.058 1.00 96.50 154 HIS A CA 1
ATOM 1192 C C . HIS A 1 154 ? 6.354 13.550 -13.588 1.00 96.50 154 HIS A C 1
ATOM 1194 O O . HIS A 1 154 ? 6.051 12.356 -13.542 1.00 96.50 154 HIS A O 1
ATOM 1200 N N . PRO A 1 155 ? 5.498 14.505 -13.189 1.00 96.50 155 PRO A N 1
ATOM 1201 C CA . PRO A 1 155 ? 4.262 14.163 -12.509 1.00 96.50 155 PRO A CA 1
ATOM 1202 C C . PRO A 1 155 ? 3.318 13.308 -13.355 1.00 96.50 155 PRO A C 1
ATOM 1204 O O . PRO A 1 155 ? 3.036 13.639 -14.508 1.00 96.50 155 PRO A O 1
ATOM 1207 N N . ILE A 1 156 ? 2.778 12.243 -12.763 1.00 97.06 156 ILE A N 1
ATOM 1208 C CA . ILE A 1 156 ? 1.714 11.450 -13.383 1.00 97.06 156 ILE A CA 1
ATOM 1209 C C . ILE A 1 156 ? 0.400 12.236 -13.412 1.00 97.06 156 ILE A C 1
ATOM 1211 O O . ILE A 1 156 ? 0.125 13.082 -12.554 1.00 97.06 156 ILE A O 1
ATOM 1215 N N . GLN A 1 157 ? -0.435 11.942 -14.405 1.00 95.88 157 GLN A N 1
ATOM 1216 C CA . GLN A 1 157 ? -1.755 12.549 -14.536 1.00 95.88 157 GLN A CA 1
ATOM 1217 C C . GLN A 1 157 ? -2.761 11.891 -13.589 1.00 95.88 157 GLN A C 1
ATOM 1219 O O . GLN A 1 157 ? -2.863 10.665 -13.513 1.00 95.88 157 GLN A O 1
ATOM 1224 N N . GLU A 1 158 ? -3.545 12.720 -12.905 1.00 96.81 158 GLU A N 1
ATOM 1225 C CA . GLU A 1 158 ? -4.637 12.266 -12.050 1.00 96.81 158 GLU A CA 1
ATOM 1226 C C . GLU A 1 158 ? -5.645 11.418 -12.839 1.00 96.81 158 GLU A C 1
ATOM 1228 O O . GLU A 1 158 ? -6.040 11.745 -13.962 1.00 96.81 158 GLU A O 1
ATOM 1233 N N . GLY A 1 159 ? -6.065 10.301 -12.248 1.00 95.88 159 GLY A N 1
ATOM 1234 C CA . GLY A 1 159 ? -7.111 9.448 -12.794 1.00 95.88 159 GLY A CA 1
ATOM 1235 C C . GLY A 1 159 ? -6.701 8.635 -14.022 1.00 95.88 159 GLY A C 1
ATOM 1236 O O . GLY A 1 159 ? -7.559 7.939 -14.567 1.00 95.88 159 GLY A O 1
ATOM 1237 N N . GLN A 1 160 ? -5.428 8.658 -14.422 1.00 95.88 160 GLN A N 1
ATOM 1238 C CA . GLN A 1 160 ? -4.894 7.878 -15.539 1.00 95.88 160 GLN A CA 1
ATOM 1239 C C . GLN A 1 160 ? -4.131 6.647 -15.050 1.00 95.88 160 GLN A C 1
ATOM 1241 O O . GLN A 1 160 ? -3.521 6.666 -13.983 1.00 95.88 160 GLN A O 1
ATOM 1246 N N . TRP A 1 161 ? -4.177 5.565 -15.827 1.00 97.12 161 TRP A N 1
ATOM 1247 C CA . TRP A 1 161 ? -3.419 4.353 -15.525 1.00 97.12 161 TRP A CA 1
ATOM 1248 C C . TRP A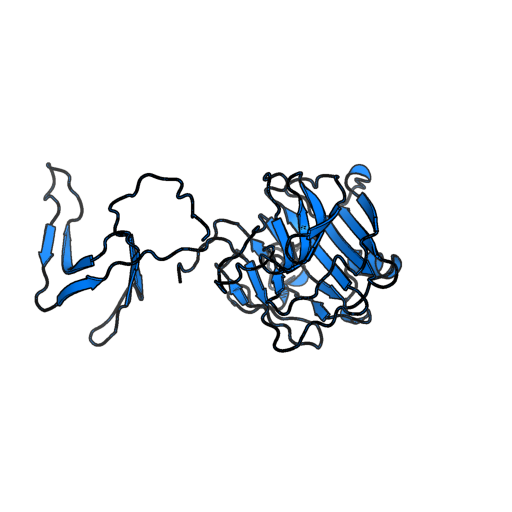 1 161 ? -1.963 4.500 -15.968 1.00 97.12 161 TRP A C 1
ATOM 1250 O O . TRP A 1 161 ? -1.697 4.928 -17.089 1.00 97.12 161 TRP A O 1
ATOM 1260 N N . TYR A 1 162 ? -1.037 4.092 -15.107 1.00 98.06 162 TYR A N 1
ATOM 1261 C CA . TYR A 1 162 ? 0.395 4.041 -15.378 1.00 98.06 162 TYR A CA 1
ATOM 1262 C C . TYR A 1 162 ? 0.968 2.680 -14.993 1.00 98.06 162 TYR A C 1
ATOM 1264 O O . TYR A 1 162 ? 0.662 2.147 -13.926 1.00 98.06 162 TYR A O 1
ATOM 1272 N N . PHE A 1 163 ? 1.842 2.148 -15.843 1.00 98.31 163 PHE A N 1
ATOM 1273 C CA . PHE A 1 163 ? 2.817 1.141 -15.449 1.00 98.31 163 PHE A CA 1
ATOM 1274 C C . PHE A 1 163 ? 3.967 1.844 -14.750 1.00 98.31 163 PHE A C 1
ATOM 1276 O O . PHE A 1 163 ? 4.564 2.757 -15.322 1.00 98.31 163 PHE A O 1
ATOM 1283 N N . VAL A 1 164 ? 4.299 1.411 -13.542 1.00 98.81 164 VAL A N 1
ATOM 1284 C CA . VAL A 1 164 ? 5.388 1.993 -12.762 1.00 98.81 164 VAL A CA 1
ATOM 1285 C C . VAL A 1 164 ? 6.318 0.897 -12.287 1.00 98.81 164 VAL A C 1
ATOM 1287 O O . VAL A 1 164 ? 5.878 -0.186 -11.892 1.00 98.81 164 VAL A O 1
ATOM 1290 N N . ILE A 1 165 ? 7.616 1.164 -12.357 1.00 98.88 165 ILE A N 1
ATOM 1291 C CA . ILE A 1 165 ? 8.638 0.188 -12.003 1.00 98.88 165 ILE A CA 1
ATOM 1292 C C . ILE A 1 165 ? 9.899 0.883 -11.508 1.00 98.88 165 ILE A C 1
ATOM 1294 O O . ILE A 1 165 ? 10.264 1.955 -11.991 1.00 98.88 165 ILE A O 1
ATOM 1298 N N . CYS A 1 166 ? 10.594 0.246 -10.576 1.00 98.81 166 CYS A N 1
ATOM 1299 C CA . CYS A 1 166 ? 11.967 0.588 -10.252 1.00 98.81 166 CYS A CA 1
ATOM 1300 C C . CYS A 1 166 ? 12.847 -0.654 -10.182 1.00 98.81 166 CYS A C 1
ATOM 1302 O O . CYS A 1 166 ? 12.373 -1.737 -9.845 1.00 98.81 166 CYS A O 1
ATOM 1304 N N . THR A 1 167 ? 14.132 -0.483 -10.478 1.00 98.69 167 THR A N 1
ATOM 1305 C CA . THR A 1 167 ? 15.158 -1.520 -10.333 1.00 98.69 167 THR A CA 1
ATOM 1306 C C . THR A 1 167 ? 16.319 -0.981 -9.514 1.00 98.69 167 THR A C 1
ATOM 1308 O O . THR A 1 167 ? 16.674 0.192 -9.650 1.00 98.69 167 THR A O 1
ATOM 1311 N N . TYR A 1 168 ? 16.957 -1.842 -8.731 1.00 98.31 168 TYR A N 1
ATOM 1312 C CA . TYR A 1 168 ? 18.176 -1.524 -8.002 1.00 98.31 168 TYR A CA 1
ATOM 1313 C C . TYR A 1 168 ? 19.178 -2.675 -8.087 1.00 98.31 168 TYR A C 1
ATOM 1315 O O . TYR A 1 168 ? 18.823 -3.820 -7.811 1.00 98.31 168 TYR A O 1
ATOM 1323 N N . ASP A 1 169 ? 20.422 -2.355 -8.438 1.00 97.44 169 ASP A N 1
ATOM 1324 C CA . ASP A 1 169 ? 21.574 -3.253 -8.420 1.00 97.44 169 ASP A CA 1
ATOM 1325 C C . ASP A 1 169 ? 22.588 -2.783 -7.356 1.00 97.44 169 ASP A C 1
ATOM 1327 O O . ASP A 1 169 ? 23.245 -1.756 -7.544 1.00 97.44 169 ASP A O 1
ATOM 1331 N N . PRO A 1 170 ? 22.775 -3.520 -6.248 1.00 95.12 170 PRO A N 1
ATOM 1332 C CA . PRO A 1 170 ? 23.692 -3.139 -5.184 1.00 95.12 170 PRO A CA 1
ATOM 1333 C C . PRO A 1 170 ? 25.168 -3.340 -5.549 1.00 95.12 170 PRO A C 1
ATOM 1335 O O . PRO A 1 170 ? 26.030 -2.838 -4.829 1.00 95.12 170 PRO A O 1
ATOM 1338 N N . PHE A 1 171 ? 25.500 -4.075 -6.615 1.00 94.88 171 PHE A N 1
ATOM 1339 C CA . PHE A 1 171 ? 26.892 -4.291 -7.017 1.00 94.88 171 PHE A CA 1
ATOM 1340 C C . PHE A 1 171 ? 27.441 -3.099 -7.802 1.00 94.88 171 PHE A C 1
ATOM 1342 O O . PHE A 1 171 ? 28.546 -2.638 -7.521 1.00 94.88 171 PHE A O 1
ATOM 1349 N N . SER A 1 172 ? 26.660 -2.572 -8.747 1.00 96.19 172 SER A N 1
ATOM 1350 C CA . SER A 1 172 ? 27.007 -1.359 -9.504 1.00 96.19 172 SER A CA 1
ATOM 1351 C C . SER A 1 172 ? 26.507 -0.065 -8.848 1.00 96.19 172 SER A C 1
ATOM 1353 O O . SER A 1 172 ? 27.000 1.024 -9.146 1.00 96.19 172 SER A O 1
ATOM 1355 N N . GLY A 1 173 ? 25.522 -0.168 -7.954 1.00 96.56 173 GLY A N 1
ATOM 1356 C CA . GLY A 1 173 ? 24.757 0.961 -7.431 1.00 96.56 173 GLY A CA 1
ATOM 1357 C C . GLY A 1 173 ? 23.715 1.491 -8.418 1.00 96.56 173 GLY A C 1
ATOM 1358 O O . GLY A 1 173 ? 23.067 2.490 -8.119 1.00 96.56 173 GLY A O 1
ATOM 1359 N N . ASN A 1 174 ? 23.543 0.873 -9.591 1.00 98.06 174 ASN A N 1
ATOM 1360 C CA . ASN A 1 174 ? 22.603 1.360 -10.594 1.00 98.06 174 ASN A CA 1
ATOM 1361 C C . ASN A 1 174 ? 21.165 1.259 -10.082 1.00 98.06 174 ASN A C 1
ATOM 1363 O O . ASN A 1 174 ? 20.705 0.210 -9.633 1.00 98.06 174 ASN A O 1
ATOM 1367 N N . ALA A 1 175 ? 20.453 2.370 -10.186 1.00 98.44 175 ALA A N 1
ATOM 1368 C CA . ALA A 1 175 ? 19.051 2.495 -9.853 1.00 98.44 175 ALA A CA 1
ATOM 1369 C C . ALA A 1 175 ? 18.310 3.064 -11.065 1.00 98.44 175 ALA A C 1
ATOM 1371 O O . ALA A 1 175 ? 18.825 3.937 -11.762 1.00 98.44 175 ALA A O 1
ATOM 1372 N N . MET A 1 176 ? 17.097 2.586 -11.311 1.00 98.56 176 MET A N 1
ATOM 1373 C CA . MET A 1 176 ? 16.236 3.098 -12.373 1.00 98.56 176 MET A CA 1
ATOM 1374 C C . MET A 1 176 ? 14.814 3.197 -11.846 1.00 98.56 176 MET A C 1
ATOM 1376 O O . MET A 1 176 ? 14.365 2.341 -11.083 1.00 98.56 176 MET A O 1
ATOM 1380 N N . VAL A 1 177 ? 14.105 4.230 -12.273 1.00 98.75 177 VAL A N 1
ATOM 1381 C CA . VAL A 1 177 ? 12.669 4.391 -12.082 1.00 98.75 177 VAL A CA 1
ATOM 1382 C C . VAL A 1 177 ? 12.038 4.757 -13.417 1.00 98.75 177 VAL A C 1
ATOM 1384 O O . VAL A 1 177 ? 12.577 5.570 -14.166 1.00 98.75 177 VAL A O 1
ATOM 1387 N N . MET A 1 178 ? 10.902 4.139 -13.719 1.00 98.44 178 MET A N 1
ATOM 1388 C CA . MET A 1 178 ? 10.176 4.362 -14.958 1.00 98.44 178 MET A CA 1
ATOM 1389 C C . MET A 1 178 ? 8.674 4.444 -14.700 1.00 98.44 178 MET A C 1
ATOM 1391 O O . MET A 1 178 ? 8.124 3.691 -13.892 1.00 98.44 178 MET A O 1
ATOM 1395 N N . GLN A 1 179 ? 8.016 5.321 -15.451 1.00 97.69 179 GLN A N 1
ATOM 1396 C CA . GLN A 1 179 ? 6.568 5.389 -15.592 1.00 97.69 179 GLN A CA 1
ATOM 1397 C C . GLN A 1 179 ? 6.190 5.337 -17.074 1.00 97.69 179 GLN A C 1
ATOM 1399 O O . GLN A 1 179 ? 6.868 5.940 -17.907 1.00 97.69 179 GLN A O 1
ATOM 1404 N N . ARG A 1 180 ? 5.104 4.632 -17.402 1.00 96.12 180 ARG A N 1
ATOM 1405 C CA . ARG A 1 180 ? 4.504 4.640 -18.742 1.00 96.12 180 ARG A CA 1
ATOM 1406 C C . ARG A 1 180 ? 2.991 4.702 -18.670 1.00 96.12 180 ARG A C 1
ATOM 1408 O O . ARG A 1 180 ? 2.388 3.866 -17.996 1.00 96.12 180 ARG A O 1
ATOM 1415 N N . GLN A 1 181 ? 2.375 5.664 -19.347 1.00 94.75 181 GLN A N 1
ATOM 1416 C CA . GLN A 1 181 ? 0.920 5.812 -19.328 1.00 94.75 181 GLN A CA 1
ATOM 1417 C C . GLN A 1 181 ? 0.250 4.703 -20.154 1.00 94.75 181 GLN A C 1
ATOM 1419 O O . GLN A 1 181 ? 0.736 4.292 -21.208 1.00 94.75 181 GLN A O 1
ATOM 1424 N N . VAL A 1 182 ? -0.902 4.221 -19.691 1.00 87.81 182 VAL A N 1
ATOM 1425 C CA . VAL A 1 182 ? -1.796 3.378 -20.491 1.00 87.81 182 VAL A CA 1
ATOM 1426 C C . VAL A 1 182 ? -2.669 4.281 -21.347 1.00 87.81 182 VAL A C 1
ATOM 1428 O O . VAL A 1 182 ? -3.423 5.103 -20.831 1.00 87.81 182 VAL A O 1
ATOM 1431 N N . GLY A 1 183 ? -2.624 4.096 -22.661 1.00 73.44 183 GLY A N 1
ATOM 1432 C CA . GLY A 1 183 ? -3.467 4.851 -23.576 1.00 73.44 183 GLY A CA 1
ATOM 1433 C C . GLY A 1 183 ? -3.570 4.187 -24.939 1.00 73.44 183 GLY A C 1
A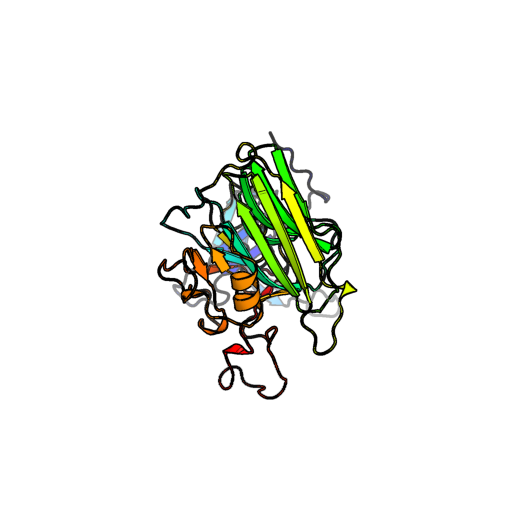TOM 1434 O O . GLY A 1 183 ? -2.633 3.557 -25.417 1.00 73.44 183 GLY A O 1
ATOM 1435 N N . ARG A 1 184 ? -4.728 4.351 -25.590 1.00 59.66 184 ARG A N 1
ATOM 1436 C CA . ARG A 1 184 ? -4.891 4.001 -27.014 1.00 59.66 184 ARG A CA 1
ATOM 1437 C C . ARG A 1 184 ? -4.134 4.958 -27.934 1.00 59.66 184 ARG A C 1
ATOM 1439 O O . ARG A 1 184 ? -3.842 4.603 -29.070 1.00 59.66 184 ARG A O 1
ATOM 1446 N N . TRP A 1 185 ? -3.853 6.159 -27.438 1.00 67.31 185 TRP A N 1
ATOM 1447 C CA . TRP A 1 185 ? -3.113 7.197 -28.136 1.00 67.31 185 TRP A CA 1
ATOM 1448 C C . TRP A 1 185 ? -1.762 7.379 -27.449 1.00 67.31 185 TRP A C 1
ATOM 1450 O O . TRP A 1 185 ? -1.747 7.503 -26.222 1.00 67.31 185 TRP A O 1
ATOM 1460 N N . PRO A 1 186 ? -0.648 7.387 -28.200 1.00 63.97 186 PRO A N 1
ATOM 1461 C CA . PRO A 1 186 ? 0.663 7.643 -27.626 1.00 63.97 186 PRO A CA 1
ATOM 1462 C C . PRO A 1 186 ? 0.676 9.015 -26.952 1.00 63.97 186 PRO A C 1
ATOM 1464 O O . PRO A 1 186 ? 0.477 10.032 -27.614 1.00 63.97 186 PRO A O 1
ATOM 1467 N N . ASN A 1 187 ? 0.923 9.038 -25.647 1.00 81.31 187 ASN A N 1
ATOM 1468 C CA . ASN A 1 187 ? 1.278 10.249 -24.924 1.00 81.31 187 ASN A CA 1
ATOM 1469 C C . ASN A 1 187 ? 2.735 10.118 -24.489 1.00 81.31 187 ASN A C 1
ATOM 1471 O O . ASN A 1 187 ? 3.020 9.790 -23.342 1.00 81.31 187 ASN A O 1
ATOM 1475 N N . ALA A 1 188 ? 3.650 10.307 -25.442 1.00 78.56 188 ALA A N 1
ATOM 1476 C CA . ALA A 1 188 ? 5.082 10.152 -25.190 1.00 78.56 188 ALA A CA 1
ATOM 1477 C C . ALA A 1 188 ? 5.576 11.086 -24.073 1.00 78.56 188 ALA A C 1
ATOM 1479 O O . ALA A 1 188 ? 6.490 10.720 -23.345 1.00 78.56 188 ALA A O 1
ATOM 1480 N N . ASP A 1 189 ? 4.923 12.237 -23.896 1.00 86.19 189 ASP A N 1
ATOM 1481 C CA . ASP A 1 189 ? 5.252 13.199 -22.845 1.00 86.19 189 ASP A CA 1
ATOM 1482 C C . ASP A 1 189 ? 4.884 12.695 -21.443 1.00 86.19 189 ASP A C 1
ATOM 1484 O O . ASP A 1 189 ? 5.391 13.222 -20.465 1.00 86.19 189 ASP A O 1
ATOM 1488 N N . ALA A 1 190 ? 4.005 11.696 -21.301 1.00 88.56 190 ALA A N 1
ATOM 1489 C CA . ALA A 1 190 ? 3.676 11.121 -19.994 1.00 88.56 190 ALA A CA 1
ATOM 1490 C C . ALA A 1 190 ? 4.665 10.043 -19.531 1.00 88.56 190 ALA A C 1
ATOM 1492 O O . ALA A 1 190 ? 4.718 9.744 -18.328 1.00 88.56 190 ALA A O 1
ATOM 1493 N N . ASP A 1 191 ? 5.423 9.472 -20.463 1.00 93.56 191 ASP A N 1
ATOM 1494 C CA . ASP A 1 191 ? 6.399 8.427 -20.197 1.00 93.56 191 ASP A CA 1
ATOM 1495 C C . ASP A 1 191 ? 7.711 9.056 -19.717 1.00 93.56 191 ASP A C 1
ATOM 1497 O O . ASP A 1 191 ? 8.185 10.061 -20.243 1.00 93.56 191 ASP A O 1
ATOM 1501 N N . CYS A 1 192 ? 8.323 8.463 -18.697 1.00 96.69 192 CYS A N 1
ATOM 1502 C CA . CYS A 1 192 ? 9.598 8.938 -18.174 1.00 96.69 192 CYS A CA 1
ATOM 1503 C C . CYS A 1 192 ? 10.408 7.762 -17.636 1.00 96.69 192 CYS A C 1
ATOM 1505 O O . CYS A 1 192 ? 9.862 6.876 -16.980 1.00 96.69 192 CYS A O 1
ATOM 1507 N N . GLU A 1 193 ? 11.710 7.762 -17.906 1.00 97.50 193 GLU A N 1
ATOM 1508 C CA . GLU A 1 193 ? 12.669 6.774 -17.420 1.00 97.50 193 GLU A CA 1
ATOM 1509 C C . GLU A 1 193 ? 13.921 7.518 -16.960 1.00 97.50 193 GLU A C 1
ATOM 1511 O O . GLU A 1 193 ? 14.545 8.238 -17.739 1.00 97.50 193 GLU A O 1
ATOM 1516 N N . ILE A 1 194 ? 14.266 7.374 -15.681 1.00 98.44 194 ILE A N 1
ATOM 1517 C CA . ILE A 1 194 ? 15.418 8.034 -15.069 1.00 98.44 194 ILE A CA 1
ATOM 1518 C C . ILE A 1 194 ? 16.329 6.983 -14.452 1.00 98.44 194 ILE A C 1
ATOM 1520 O O . ILE A 1 194 ? 15.883 6.088 -13.733 1.00 98.44 194 ILE A O 1
ATOM 1524 N N . PHE A 1 195 ? 17.625 7.151 -14.703 1.00 98.06 195 PHE A N 1
ATOM 1525 C CA . PHE A 1 195 ? 18.696 6.371 -14.104 1.00 98.06 195 PHE A CA 1
ATOM 1526 C C . PHE A 1 195 ? 19.413 7.204 -13.044 1.00 98.06 195 PHE A C 1
ATOM 1528 O O . PHE A 1 195 ? 19.599 8.412 -13.192 1.00 98.06 195 PHE A O 1
ATOM 1535 N N . GLY A 1 196 ? 19.863 6.542 -11.990 1.00 97.56 196 GLY A N 1
ATOM 1536 C CA . GLY A 1 196 ? 20.699 7.124 -10.956 1.00 97.56 196 GLY A CA 1
ATOM 1537 C C . GLY A 1 196 ? 21.679 6.101 -10.404 1.00 97.56 196 GLY A C 1
ATOM 1538 O O . GLY A 1 196 ? 21.652 4.921 -10.757 1.00 97.56 196 GLY A O 1
ATOM 1539 N N . ASN A 1 197 ? 22.555 6.564 -9.520 1.00 97.19 197 ASN A N 1
ATOM 1540 C CA . ASN A 1 197 ? 23.487 5.704 -8.807 1.00 97.19 197 ASN A CA 1
ATOM 1541 C C . ASN A 1 197 ? 23.285 5.882 -7.299 1.00 97.19 197 ASN A C 1
ATOM 1543 O O . ASN A 1 197 ? 23.458 6.981 -6.769 1.00 97.19 197 ASN A O 1
ATOM 1547 N N . ILE A 1 198 ? 22.900 4.806 -6.616 1.00 96.00 198 ILE A N 1
ATOM 1548 C CA . ILE A 1 198 ? 22.775 4.743 -5.162 1.00 96.00 198 ILE A CA 1
ATOM 1549 C C . ILE A 1 198 ? 23.778 3.705 -4.632 1.00 96.00 198 ILE A C 1
ATOM 1551 O O . ILE A 1 198 ? 23.566 2.499 -4.793 1.00 96.00 198 ILE A O 1
ATOM 1555 N N . PRO A 1 199 ? 24.859 4.134 -3.957 1.00 93.31 199 PRO A N 1
ATOM 1556 C CA . PRO A 1 199 ? 25.823 3.214 -3.365 1.00 93.31 199 PRO A CA 1
ATOM 1557 C C . PRO A 1 199 ? 25.159 2.223 -2.404 1.00 93.31 199 PRO A C 1
ATOM 1559 O O . PRO A 1 199 ? 24.321 2.620 -1.595 1.00 93.31 199 PRO A O 1
ATOM 1562 N N . LYS A 1 200 ? 25.599 0.958 -2.416 1.00 89.62 200 LYS A N 1
ATOM 1563 C CA . LYS A 1 200 ? 25.110 -0.099 -1.505 1.00 89.62 200 LYS A CA 1
ATOM 1564 C C . LYS A 1 200 ? 25.130 0.299 -0.032 1.00 89.62 200 LYS A C 1
ATOM 1566 O O . LYS A 1 200 ? 24.248 -0.088 0.720 1.00 89.62 200 LYS A O 1
ATOM 1571 N N . ALA A 1 201 ? 26.116 1.097 0.374 1.00 87.38 201 ALA A N 1
ATOM 1572 C CA . ALA A 1 201 ? 26.240 1.605 1.739 1.00 87.38 201 ALA A CA 1
ATOM 1573 C C . ALA A 1 201 ? 25.079 2.520 2.178 1.00 87.38 201 ALA A C 1
ATOM 1575 O O . ALA A 1 201 ? 24.996 2.857 3.350 1.00 87.38 201 ALA A O 1
ATOM 1576 N N . ASN A 1 202 ? 24.207 2.942 1.257 1.00 85.56 202 ASN A N 1
ATOM 1577 C CA . ASN A 1 202 ? 23.011 3.731 1.554 1.00 85.56 202 ASN A CA 1
ATOM 1578 C C . ASN A 1 202 ? 21.751 2.862 1.660 1.00 85.56 202 ASN A C 1
ATOM 1580 O O . ASN A 1 202 ? 20.642 3.396 1.670 1.00 85.56 202 ASN A O 1
ATOM 1584 N N . PHE A 1 203 ? 21.911 1.540 1.655 1.00 85.62 203 PHE A N 1
ATOM 1585 C CA . PHE A 1 203 ? 20.808 0.608 1.700 1.00 85.62 203 PHE A CA 1
ATOM 1586 C C . PHE A 1 203 ? 21.028 -0.449 2.772 1.00 85.62 203 PHE A C 1
ATOM 1588 O O . PHE A 1 203 ? 21.997 -1.212 2.739 1.00 85.62 203 PHE A O 1
ATOM 1595 N N . ARG A 1 204 ? 20.068 -0.532 3.692 1.00 84.56 204 ARG A N 1
ATOM 1596 C CA . ARG A 1 204 ? 20.005 -1.582 4.697 1.00 84.56 204 ARG A CA 1
ATOM 1597 C C . ARG A 1 204 ? 18.689 -2.344 4.547 1.00 84.56 204 ARG A C 1
ATOM 1599 O O . ARG A 1 204 ? 17.628 -1.754 4.760 1.00 84.56 204 ARG A O 1
ATOM 1606 N N . PRO A 1 205 ? 18.729 -3.642 4.194 1.00 82.00 205 PRO A N 1
ATOM 1607 C CA . PRO A 1 205 ? 17.522 -4.447 4.155 1.00 82.00 205 PRO A CA 1
ATOM 1608 C C . PRO A 1 205 ? 16.936 -4.550 5.563 1.00 82.00 205 PRO A C 1
ATOM 1610 O O . PRO A 1 205 ? 17.657 -4.588 6.565 1.00 82.00 205 PRO A O 1
ATOM 1613 N N . THR A 1 206 ? 15.616 -4.615 5.627 1.00 84.69 206 THR A N 1
ATOM 1614 C CA . THR A 1 206 ? 14.866 -4.730 6.872 1.00 84.69 206 THR A CA 1
ATOM 1615 C C . THR A 1 206 ? 13.921 -5.918 6.784 1.00 84.69 206 THR A C 1
ATOM 1617 O O . THR A 1 206 ? 13.439 -6.252 5.704 1.00 84.69 206 THR A O 1
ATOM 1620 N N . ASN A 1 207 ? 13.651 -6.555 7.920 1.00 83.94 207 ASN A N 1
ATOM 1621 C CA . ASN A 1 207 ? 12.683 -7.644 8.008 1.00 83.94 207 ASN A CA 1
ATOM 1622 C C . ASN A 1 207 ? 11.383 -7.157 8.659 1.00 83.94 207 ASN A C 1
ATOM 1624 O O . ASN A 1 207 ? 10.949 -7.670 9.689 1.00 83.94 207 ASN A O 1
ATOM 1628 N N . VAL A 1 208 ? 10.806 -6.102 8.088 1.00 88.88 208 VAL A N 1
ATOM 1629 C CA . VAL A 1 208 ? 9.451 -5.642 8.421 1.00 88.88 208 VAL A CA 1
ATOM 1630 C C . VAL A 1 208 ? 8.469 -6.129 7.355 1.00 88.88 208 VAL A C 1
ATOM 1632 O O . VAL A 1 208 ? 8.909 -6.551 6.277 1.00 88.88 208 VAL A O 1
ATOM 1635 N N . PRO A 1 209 ? 7.152 -6.098 7.628 1.00 92.44 209 PRO A N 1
ATOM 1636 C CA . PRO A 1 209 ? 6.152 -6.453 6.631 1.00 92.44 209 PRO A CA 1
ATOM 1637 C C . PRO A 1 209 ? 6.308 -5.653 5.333 1.00 92.44 209 PRO A C 1
ATOM 1639 O O . PRO A 1 209 ? 6.687 -4.479 5.357 1.00 92.44 209 PRO A O 1
ATOM 1642 N N . ILE A 1 210 ? 5.986 -6.287 4.204 1.00 94.88 210 ILE A N 1
ATOM 1643 C CA . ILE A 1 210 ? 5.783 -5.562 2.947 1.00 94.88 210 ILE A CA 1
ATOM 1644 C C . ILE A 1 210 ? 4.401 -4.913 3.030 1.00 94.88 210 ILE A C 1
ATOM 1646 O O . ILE A 1 210 ? 3.438 -5.543 3.468 1.00 94.88 210 ILE A O 1
ATOM 1650 N N . THR A 1 211 ? 4.291 -3.669 2.592 1.00 97.06 211 THR A N 1
ATOM 1651 C CA . THR A 1 211 ? 3.028 -2.952 2.460 1.00 97.06 211 THR A CA 1
ATOM 1652 C C . THR A 1 211 ? 2.742 -2.643 0.996 1.00 97.06 211 THR A C 1
ATOM 1654 O O . THR A 1 211 ? 3.646 -2.262 0.257 1.00 97.06 211 THR A O 1
ATOM 1657 N N . ILE A 1 212 ? 1.483 -2.770 0.578 1.00 98.62 212 ILE A N 1
ATOM 1658 C CA . ILE A 1 212 ? 0.965 -2.242 -0.696 1.00 98.62 212 ILE A CA 1
ATOM 1659 C C . ILE A 1 212 ? -0.027 -1.132 -0.358 1.00 98.62 212 ILE A C 1
ATOM 1661 O O . ILE A 1 212 ? -0.854 -1.331 0.528 1.00 98.62 212 ILE A O 1
ATOM 1665 N N . ALA A 1 213 ? 0.045 -0.005 -1.068 1.00 98.62 213 ALA A N 1
ATOM 1666 C CA . ALA A 1 213 ? -0.695 1.233 -0.790 1.00 98.62 213 ALA A CA 1
ATOM 1667 C C . ALA A 1 213 ? -0.315 1.948 0.523 1.00 98.62 213 ALA A C 1
ATOM 1669 O O . ALA A 1 213 ? -1.022 2.840 0.984 1.00 98.62 213 ALA A O 1
ATOM 1670 N N . ALA A 1 214 ? 0.829 1.595 1.110 1.00 97.69 214 ALA A N 1
ATOM 1671 C CA . ALA A 1 214 ? 1.455 2.347 2.188 1.00 97.69 214 ALA A CA 1
ATOM 1672 C C . ALA A 1 214 ? 2.976 2.311 2.035 1.00 97.69 214 ALA A C 1
ATOM 1674 O O . ALA A 1 214 ? 3.555 1.376 1.473 1.00 97.69 214 ALA A O 1
ATOM 1675 N N . GLY A 1 215 ? 3.633 3.341 2.553 1.00 95.69 215 GLY A N 1
ATOM 1676 C CA . GLY A 1 215 ? 5.079 3.516 2.522 1.00 95.69 215 GLY A CA 1
ATOM 1677 C C . GLY A 1 215 ? 5.849 2.762 3.600 1.00 95.69 215 GLY A C 1
ATOM 1678 O O . GLY A 1 215 ? 7.051 3.006 3.725 1.00 95.69 215 GLY A O 1
ATOM 1679 N N . GLY A 1 216 ? 5.166 1.923 4.378 1.00 93.62 216 GLY A N 1
ATOM 1680 C CA . GLY A 1 216 ? 5.686 1.195 5.527 1.00 93.62 216 GLY A CA 1
ATOM 1681 C C . GLY A 1 216 ? 4.719 1.215 6.711 1.00 93.62 216 GLY A C 1
ATOM 1682 O O . GLY A 1 216 ? 3.585 1.691 6.601 1.00 93.62 216 GLY A O 1
ATOM 1683 N N . LEU A 1 217 ? 5.207 0.741 7.856 1.00 91.12 217 LEU A N 1
ATOM 1684 C CA . LEU A 1 217 ? 4.520 0.791 9.150 1.00 91.12 217 LEU A CA 1
ATOM 1685 C C . LEU A 1 217 ? 5.368 1.553 10.175 1.00 91.12 217 LEU A C 1
ATOM 1687 O O . LEU A 1 217 ? 6.601 1.524 10.122 1.00 91.12 217 LEU A O 1
ATOM 1691 N N . GLN A 1 218 ? 4.723 2.206 11.143 1.00 87.00 218 GLN A N 1
ATOM 1692 C CA . GLN A 1 218 ? 5.440 2.807 12.273 1.00 87.00 218 GLN A CA 1
ATOM 1693 C C . GLN A 1 218 ? 6.082 1.711 13.146 1.00 87.00 218 GLN A C 1
ATOM 1695 O O . GLN A 1 218 ? 5.424 0.744 13.514 1.00 87.00 218 GLN A O 1
ATOM 1700 N N . THR A 1 219 ? 7.342 1.879 13.571 1.00 74.06 219 THR A N 1
ATOM 1701 C CA . THR A 1 219 ? 8.130 0.833 14.276 1.00 74.06 219 THR A CA 1
ATOM 1702 C C . THR A 1 219 ? 7.479 0.252 15.543 1.00 74.06 219 THR A C 1
ATOM 1704 O O . THR A 1 219 ? 7.839 -0.839 15.978 1.00 74.06 219 THR A O 1
ATOM 1707 N N . LYS A 1 220 ? 6.526 0.956 16.163 1.00 69.56 220 LYS A N 1
ATOM 1708 C CA . LYS A 1 220 ? 5.839 0.516 17.392 1.00 69.56 220 LYS A CA 1
ATOM 1709 C C . LYS A 1 220 ? 4.390 0.080 17.192 1.00 69.56 220 LYS A C 1
ATOM 1711 O O . LYS A 1 220 ? 3.753 -0.297 18.172 1.00 69.56 220 LYS A O 1
ATOM 1716 N N . SER A 1 221 ? 3.865 0.161 15.974 1.00 72.69 221 SER A N 1
ATOM 1717 C CA . SER A 1 221 ? 2.487 -0.208 15.685 1.00 72.69 221 SER A CA 1
ATOM 1718 C C . SER A 1 221 ? 2.423 -0.995 14.391 1.00 72.69 221 SER A C 1
ATOM 1720 O O . SER A 1 221 ? 2.789 -0.532 13.316 1.00 72.69 221 SER A O 1
ATOM 1722 N N . GLU A 1 222 ? 1.904 -2.205 14.512 1.00 68.62 222 GLU A N 1
ATOM 1723 C CA . GLU A 1 222 ? 1.742 -3.121 13.395 1.00 68.62 222 GLU A CA 1
ATOM 1724 C C . GLU A 1 222 ? 0.582 -2.753 12.454 1.00 68.62 222 GLU A C 1
ATOM 1726 O O . GLU A 1 222 ? 0.386 -3.395 11.423 1.00 68.62 222 GLU A O 1
ATOM 1731 N N . VAL A 1 223 ? -0.202 -1.740 12.823 1.00 78.69 223 VAL A N 1
ATOM 1732 C CA . VAL A 1 223 ? -1.418 -1.312 12.121 1.00 78.69 223 VAL A CA 1
ATOM 1733 C C . VAL A 1 223 ? -1.396 0.171 11.763 1.00 78.69 223 VAL A C 1
ATOM 1735 O O . VAL A 1 223 ? -2.396 0.677 11.275 1.00 78.69 223 VAL A O 1
ATOM 1738 N N . ALA A 1 224 ? -0.279 0.864 12.004 1.00 89.62 224 ALA A N 1
ATOM 1739 C CA . ALA A 1 224 ? -0.125 2.281 11.702 1.00 89.62 224 ALA A CA 1
ATOM 1740 C C . ALA A 1 224 ? 0.606 2.468 10.366 1.00 89.62 224 ALA A C 1
ATOM 1742 O O . ALA A 1 224 ? 1.846 2.484 10.363 1.00 89.62 224 ALA A O 1
ATOM 1743 N N . PRO A 1 225 ? -0.115 2.594 9.235 1.00 93.50 225 PRO A N 1
ATOM 1744 C CA . PRO A 1 225 ? 0.519 2.879 7.964 1.00 93.50 225 PRO A CA 1
ATOM 1745 C C . PRO A 1 225 ? 1.134 4.281 7.978 1.00 93.50 225 PRO A C 1
ATOM 1747 O O . PRO A 1 225 ? 0.719 5.179 8.714 1.00 93.50 225 PRO A O 1
ATOM 1750 N N . ILE A 1 226 ? 2.151 4.467 7.145 1.00 92.44 226 ILE A N 1
ATOM 1751 C CA . ILE A 1 226 ? 2.709 5.783 6.829 1.00 92.44 226 ILE A CA 1
ATOM 1752 C C . ILE A 1 226 ? 2.630 6.002 5.325 1.00 92.44 226 ILE A C 1
ATOM 1754 O O . ILE A 1 226 ? 2.817 5.055 4.563 1.00 92.44 226 ILE A O 1
ATOM 1758 N N . ASN A 1 227 ? 2.425 7.250 4.891 1.00 95.62 227 ASN A N 1
ATOM 1759 C CA . ASN A 1 227 ? 2.409 7.611 3.469 1.00 95.62 227 ASN A CA 1
ATOM 1760 C C . ASN A 1 227 ? 1.419 6.741 2.665 1.00 95.62 227 ASN A C 1
ATOM 1762 O O . ASN A 1 227 ? 1.830 6.066 1.720 1.00 95.62 227 ASN A O 1
ATOM 1766 N N . CYS A 1 228 ? 0.152 6.688 3.083 1.00 97.69 228 CYS A N 1
ATOM 1767 C CA . CYS A 1 228 ? -0.895 5.940 2.382 1.00 97.69 228 CYS A CA 1
ATOM 1768 C C . CYS A 1 228 ? -1.071 6.452 0.945 1.00 97.69 228 CYS A C 1
ATOM 1770 O O . CYS A 1 228 ? -0.837 7.629 0.666 1.00 97.69 228 CYS A O 1
ATOM 1772 N N . PHE A 1 229 ? -1.445 5.559 0.032 1.00 98.69 229 PHE A N 1
ATOM 1773 C CA . PHE A 1 229 ? -1.686 5.887 -1.370 1.00 98.69 229 PHE A CA 1
ATOM 1774 C C . PHE A 1 229 ? -3.168 6.110 -1.650 1.00 98.69 229 PHE A C 1
ATOM 1776 O O . PHE A 1 229 ? -3.999 5.290 -1.272 1.00 98.69 229 PHE A O 1
ATOM 1783 N N . ASN A 1 230 ? -3.468 7.182 -2.384 1.00 98.62 230 ASN A N 1
ATOM 1784 C CA . ASN A 1 230 ? -4.814 7.505 -2.839 1.00 98.62 230 ASN A CA 1
ATOM 1785 C C . ASN A 1 230 ? -4.984 7.124 -4.314 1.00 98.62 230 ASN A C 1
ATOM 1787 O O . ASN A 1 230 ? -4.430 7.761 -5.220 1.00 98.62 230 ASN A O 1
ATOM 1791 N N . GLY A 1 231 ? -5.766 6.074 -4.563 1.00 98.56 231 GLY A N 1
ATOM 1792 C CA . GLY A 1 231 ? -6.079 5.608 -5.909 1.00 98.56 231 GLY A CA 1
ATOM 1793 C C . GLY A 1 231 ? -6.073 4.092 -6.056 1.00 98.56 231 GLY A C 1
ATOM 1794 O O . GLY A 1 231 ? -6.081 3.332 -5.088 1.00 98.56 231 GLY A O 1
ATOM 1795 N N . LYS A 1 232 ? -6.075 3.624 -7.305 1.00 98.81 232 LYS A N 1
ATOM 1796 C CA . LYS A 1 232 ? -6.094 2.189 -7.602 1.00 98.81 232 LYS A CA 1
ATOM 1797 C C . LYS A 1 232 ? -4.694 1.627 -7.787 1.00 98.81 232 LYS A C 1
ATOM 1799 O O . LYS A 1 232 ? -3.876 2.251 -8.459 1.00 98.81 232 LYS A O 1
ATOM 1804 N N . ILE A 1 233 ? -4.464 0.425 -7.268 1.00 98.88 233 ILE A N 1
ATOM 1805 C CA . ILE A 1 233 ? -3.287 -0.400 -7.575 1.00 98.88 233 ILE A CA 1
ATOM 1806 C C . ILE A 1 233 ? -3.761 -1.727 -8.172 1.00 98.88 233 ILE A C 1
ATOM 1808 O O . ILE A 1 233 ? -4.803 -2.258 -7.779 1.00 98.88 233 ILE A O 1
ATOM 1812 N N . GLU A 1 234 ? -2.996 -2.259 -9.119 1.00 98.12 234 GLU A N 1
ATOM 1813 C CA . GLU A 1 234 ? -3.198 -3.573 -9.722 1.00 98.12 234 GLU A CA 1
ATOM 1814 C C . GLU A 1 234 ? -1.853 -4.266 -9.996 1.00 98.12 234 GLU A C 1
ATOM 1816 O O . GLU A 1 234 ? -0.857 -3.626 -10.337 1.00 98.12 234 GLU A O 1
ATOM 1821 N N . ASN A 1 235 ? -1.844 -5.597 -9.856 1.00 96.88 235 ASN A N 1
ATOM 1822 C CA . ASN A 1 235 ? -0.706 -6.482 -10.114 1.00 96.88 235 ASN A CA 1
ATOM 1823 C C . ASN A 1 235 ? 0.640 -5.957 -9.577 1.00 96.88 235 ASN A C 1
ATOM 1825 O O . ASN A 1 235 ? 1.589 -5.863 -10.362 1.00 96.88 235 ASN A O 1
ATOM 1829 N N . PRO A 1 236 ? 0.757 -5.600 -8.282 1.00 98.56 236 PRO A N 1
ATOM 1830 C CA . PRO A 1 236 ? 2.047 -5.282 -7.697 1.00 98.56 236 PRO A CA 1
ATOM 1831 C C . PRO A 1 236 ? 2.933 -6.534 -7.626 1.00 98.56 236 PRO A C 1
ATOM 1833 O O . PRO A 1 236 ? 2.450 -7.645 -7.374 1.00 98.56 236 PRO A O 1
ATOM 1836 N N . ARG A 1 237 ? 4.233 -6.366 -7.880 1.00 98.31 237 ARG A N 1
ATOM 1837 C CA . ARG A 1 237 ? 5.212 -7.459 -7.969 1.00 98.31 237 ARG A CA 1
ATOM 1838 C C . ARG A 1 237 ? 6.565 -7.040 -7.410 1.00 98.31 237 ARG A C 1
ATOM 1840 O O . ARG A 1 237 ? 6.950 -5.876 -7.522 1.00 98.31 237 ARG A O 1
ATOM 1847 N N . VAL A 1 238 ? 7.299 -8.014 -6.876 1.00 97.88 238 VAL A N 1
ATOM 1848 C CA . VAL A 1 238 ? 8.683 -7.856 -6.410 1.00 97.88 238 VAL A CA 1
ATOM 1849 C C . VAL A 1 238 ? 9.554 -8.963 -6.999 1.00 97.88 238 VAL A C 1
ATOM 1851 O O . VAL A 1 238 ? 9.177 -10.135 -6.959 1.00 97.88 238 VAL A O 1
ATOM 1854 N N . PHE A 1 239 ? 10.733 -8.601 -7.504 1.00 98.12 239 PHE A N 1
ATOM 1855 C CA . PHE A 1 239 ? 11.774 -9.534 -7.939 1.00 98.12 239 PHE A CA 1
ATOM 1856 C C . PHE A 1 239 ? 13.065 -9.318 -7.146 1.00 98.12 239 PHE A C 1
ATOM 1858 O O . PHE A 1 239 ? 13.364 -8.189 -6.772 1.00 98.12 239 PHE A O 1
ATOM 1865 N N . SER A 1 240 ? 13.848 -10.376 -6.931 1.00 96.62 240 SER A N 1
ATOM 1866 C CA . SER A 1 240 ? 15.111 -10.400 -6.171 1.00 96.62 240 SER A CA 1
ATOM 1867 C C . SER A 1 240 ? 16.330 -9.978 -6.999 1.00 96.62 240 SER A C 1
ATOM 1869 O O . SER A 1 240 ? 17.449 -10.408 -6.731 1.00 96.62 240 SER A O 1
ATOM 1871 N N . ARG A 1 241 ? 16.100 -9.235 -8.085 1.00 97.38 241 ARG A N 1
ATOM 1872 C CA . ARG A 1 241 ? 17.132 -8.755 -9.006 1.00 97.38 241 ARG A CA 1
ATOM 1873 C C . ARG A 1 241 ? 16.626 -7.559 -9.811 1.00 97.38 241 ARG A C 1
ATOM 1875 O O . ARG A 1 241 ? 15.407 -7.425 -9.984 1.00 97.38 241 ARG A O 1
ATOM 1882 N N . PRO A 1 242 ? 17.523 -6.731 -10.361 1.00 98.19 242 PRO A N 1
ATOM 1883 C CA . PRO A 1 242 ? 17.165 -5.798 -11.422 1.00 98.19 242 PRO A CA 1
ATOM 1884 C C . PRO A 1 242 ? 16.699 -6.560 -12.679 1.00 98.19 242 PRO A C 1
ATOM 1886 O O . PRO A 1 242 ? 17.343 -7.517 -13.121 1.00 98.19 242 PRO A O 1
ATOM 1889 N N . LEU A 1 243 ? 15.560 -6.157 -13.246 1.00 98.62 243 LEU A N 1
ATOM 1890 C CA . LEU A 1 243 ? 15.068 -6.673 -14.528 1.00 98.62 243 LEU A CA 1
ATOM 1891 C C . LEU A 1 243 ? 15.691 -5.916 -15.708 1.00 98.62 243 LEU A C 1
ATOM 1893 O O . LEU A 1 243 ? 15.902 -4.706 -15.640 1.00 98.62 243 LEU A O 1
ATOM 1897 N N . ALA A 1 244 ? 15.937 -6.621 -16.812 1.00 97.88 244 ALA A N 1
ATOM 1898 C CA . ALA A 1 244 ? 16.395 -6.021 -18.064 1.00 97.88 244 ALA A CA 1
ATOM 1899 C C . ALA A 1 244 ? 15.233 -5.399 -18.861 1.00 97.88 244 ALA A C 1
ATOM 1901 O O . ALA A 1 244 ? 14.076 -5.795 -18.712 1.00 97.88 244 ALA A O 1
ATOM 1902 N N . SER A 1 245 ? 15.529 -4.477 -19.782 1.00 97.38 245 SER A N 1
ATOM 1903 C CA . SER A 1 245 ? 14.508 -3.736 -20.542 1.00 97.38 245 SER A CA 1
ATOM 1904 C C . SER A 1 245 ? 13.507 -4.626 -21.295 1.00 97.38 245 SER A C 1
ATOM 1906 O O . SER A 1 245 ? 12.326 -4.294 -21.352 1.00 97.38 245 SER A O 1
ATOM 1908 N N . GLU A 1 246 ? 13.932 -5.768 -21.844 1.00 98.19 246 GLU A N 1
ATOM 1909 C CA . GLU A 1 246 ? 13.020 -6.710 -22.521 1.00 98.19 246 GLU A CA 1
ATOM 1910 C C . GLU A 1 246 ? 12.074 -7.424 -21.546 1.00 98.19 246 GLU A C 1
ATOM 1912 O O . GLU A 1 246 ? 10.912 -7.668 -21.863 1.00 98.19 246 GLU A O 1
ATOM 1917 N N . GLU A 1 247 ? 12.532 -7.694 -20.325 1.00 98.62 247 GLU A N 1
ATOM 1918 C CA . GLU A 1 247 ? 11.701 -8.271 -19.268 1.00 98.62 247 GLU A CA 1
ATOM 1919 C C . GLU A 1 247 ? 10.678 -7.250 -18.764 1.00 98.62 247 GLU A C 1
ATOM 1921 O O . GLU A 1 247 ? 9.515 -7.586 -18.547 1.00 98.62 247 GLU A O 1
ATOM 1926 N N . ILE A 1 248 ? 11.081 -5.980 -18.655 1.00 98.38 248 ILE A N 1
ATOM 1927 C CA . ILE A 1 248 ? 10.185 -4.868 -18.319 1.00 98.38 248 ILE A CA 1
ATOM 1928 C C . ILE A 1 248 ? 9.101 -4.706 -19.394 1.00 98.38 248 ILE A C 1
ATOM 1930 O O . ILE A 1 248 ? 7.918 -4.632 -19.060 1.00 98.38 248 ILE A O 1
ATOM 1934 N N . LYS A 1 249 ? 9.471 -4.713 -20.683 1.00 97.06 249 LYS A N 1
ATOM 1935 C CA . LYS A 1 249 ? 8.512 -4.673 -21.806 1.00 97.06 249 LYS A CA 1
ATOM 1936 C C . LYS A 1 249 ? 7.560 -5.868 -21.790 1.00 97.06 249 LYS A C 1
ATOM 1938 O O . LYS A 1 249 ? 6.368 -5.706 -22.059 1.00 97.06 249 LYS A O 1
ATOM 1943 N N . TYR A 1 250 ? 8.071 -7.053 -21.460 1.00 98.19 250 TYR A N 1
ATOM 1944 C CA . TYR A 1 250 ? 7.257 -8.253 -21.308 1.00 98.19 250 TYR A CA 1
ATOM 1945 C C . TYR A 1 250 ? 6.211 -8.083 -20.195 1.00 98.19 250 TYR A C 1
ATOM 1947 O O . TYR A 1 250 ? 5.043 -8.383 -20.428 1.00 98.19 250 TYR A O 1
ATOM 1955 N N . LEU A 1 251 ? 6.577 -7.534 -19.029 1.00 97.81 251 LEU A N 1
ATOM 1956 C CA . LEU A 1 251 ? 5.617 -7.262 -17.948 1.00 97.81 251 LEU A CA 1
ATOM 1957 C C . LEU A 1 251 ? 4.623 -6.144 -18.294 1.00 97.81 251 LEU A C 1
ATOM 1959 O O . LEU A 1 251 ? 3.449 -6.279 -17.963 1.00 97.81 251 LEU A O 1
ATOM 1963 N N . TYR A 1 252 ? 5.066 -5.084 -18.979 1.00 95.75 252 TYR A N 1
ATOM 1964 C CA . TYR A 1 252 ? 4.194 -4.010 -19.479 1.00 95.75 252 TYR A CA 1
ATOM 1965 C C . TYR A 1 252 ? 3.119 -4.534 -20.444 1.00 95.75 252 TYR A C 1
ATOM 1967 O O . TYR A 1 252 ? 2.021 -3.996 -20.505 1.00 95.75 252 TYR A O 1
ATOM 1975 N N . SER A 1 253 ? 3.421 -5.613 -21.168 1.00 94.88 253 SER A 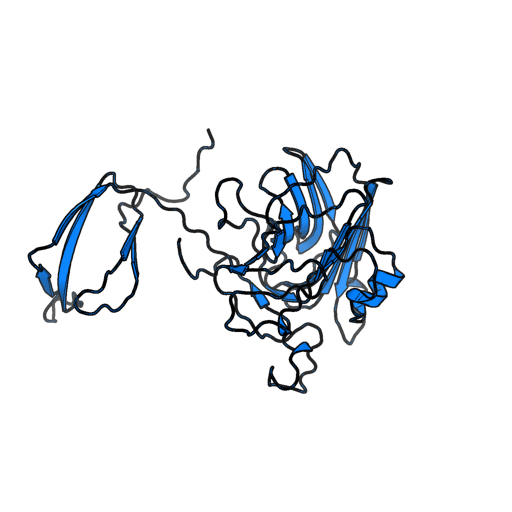N 1
ATOM 1976 C CA . SER A 1 253 ? 2.505 -6.267 -22.111 1.00 94.88 253 SER A CA 1
ATOM 1977 C C . SER A 1 253 ? 1.684 -7.395 -21.461 1.00 94.88 253 SER A C 1
ATOM 1979 O O . SER A 1 253 ? 1.335 -8.364 -22.134 1.00 94.88 253 SER A O 1
ATOM 1981 N N . ASP A 1 254 ? 1.442 -7.317 -20.147 1.00 93.81 254 ASP A N 1
ATOM 1982 C CA . ASP A 1 254 ? 0.745 -8.333 -19.339 1.00 93.81 254 ASP A CA 1
ATOM 1983 C C . ASP A 1 254 ? 1.377 -9.738 -19.366 1.00 93.81 254 ASP A C 1
ATOM 1985 O O . ASP A 1 254 ? 0.730 -10.761 -19.121 1.00 93.81 254 ASP A O 1
ATOM 1989 N N . GLY A 1 255 ? 2.687 -9.813 -19.606 1.00 96.19 255 GLY A N 1
ATOM 1990 C CA . GLY A 1 255 ? 3.447 -11.048 -19.492 1.00 96.19 255 GLY A CA 1
ATOM 1991 C C . GLY A 1 255 ? 3.334 -11.672 -18.096 1.00 96.19 255 GLY A C 1
ATOM 1992 O O . GLY A 1 255 ? 3.437 -10.997 -17.066 1.00 96.19 255 GLY A O 1
ATOM 1993 N N . SER A 1 256 ? 3.156 -12.997 -18.055 1.00 96.50 256 SER A N 1
ATOM 1994 C CA . SER A 1 256 ? 3.117 -13.770 -16.808 1.00 96.50 256 SER A CA 1
ATOM 1995 C C . SER A 1 256 ? 4.439 -13.634 -16.040 1.00 96.50 256 SER A C 1
ATOM 1997 O O . SER A 1 256 ? 5.473 -14.058 -16.573 1.00 96.50 256 SER A O 1
ATOM 1999 N N . PRO A 1 257 ? 4.427 -13.132 -14.788 1.00 97.06 257 PRO A N 1
ATOM 2000 C CA . PRO A 1 257 ? 5.647 -12.916 -14.013 1.00 97.06 257 PRO A CA 1
ATOM 2001 C C . PRO A 1 257 ? 6.352 -14.222 -13.640 1.00 97.06 257 PRO A C 1
ATOM 2003 O O . PRO A 1 257 ? 7.563 -14.217 -13.460 1.00 97.06 257 PRO A O 1
ATOM 2006 N N . LYS A 1 258 ? 5.632 -15.356 -13.611 1.00 96.69 258 LYS A N 1
ATOM 2007 C CA . LYS A 1 258 ? 6.210 -16.681 -13.319 1.00 96.69 258 LYS A CA 1
ATOM 2008 C C . LYS A 1 258 ? 7.219 -17.154 -14.371 1.00 96.69 258 LYS A C 1
ATOM 2010 O O . LYS A 1 258 ? 7.962 -18.092 -14.116 1.00 96.69 258 LYS A O 1
ATOM 2015 N N . LYS A 1 259 ? 7.225 -16.552 -15.569 1.00 97.19 259 LYS A N 1
ATOM 2016 C CA . LYS A 1 259 ? 8.208 -16.877 -16.616 1.00 97.19 259 LYS A CA 1
ATOM 2017 C C . LYS A 1 259 ? 9.555 -16.182 -16.415 1.00 97.19 259 LYS A C 1
ATOM 2019 O O . LYS A 1 259 ? 10.506 -16.534 -17.104 1.00 97.19 259 LYS A O 1
ATOM 2024 N N . LEU A 1 260 ? 9.631 -15.191 -15.526 1.00 97.69 260 LEU A N 1
ATOM 2025 C CA . LEU A 1 260 ? 10.866 -14.477 -15.232 1.00 97.69 260 LEU A CA 1
ATOM 2026 C C . LEU A 1 260 ? 11.506 -15.043 -13.956 1.00 97.69 260 LEU A C 1
ATOM 2028 O O . LEU A 1 260 ? 10.799 -15.271 -12.972 1.00 97.69 260 LEU A O 1
ATOM 2032 N N . PRO A 1 261 ? 12.834 -15.242 -13.928 1.00 96.50 261 PRO A N 1
ATOM 2033 C CA . PRO A 1 261 ? 13.514 -15.712 -12.730 1.00 96.50 261 PRO A CA 1
ATOM 2034 C C . PRO A 1 261 ? 13.558 -14.628 -11.650 1.00 96.50 261 PRO A C 1
ATOM 2036 O O . PRO A 1 261 ? 13.558 -13.431 -11.955 1.00 96.50 261 PRO A O 1
ATOM 2039 N N . GLY A 1 262 ? 13.671 -15.057 -10.393 1.00 96.00 262 GLY A N 1
ATOM 2040 C CA . GLY A 1 262 ? 13.809 -14.169 -9.237 1.00 96.00 262 GLY A CA 1
ATOM 2041 C C . GLY A 1 262 ? 12.498 -13.550 -8.757 1.00 96.00 262 GLY A C 1
ATOM 2042 O O . GLY A 1 262 ? 12.542 -12.529 -8.087 1.00 96.00 262 GLY A O 1
ATOM 2043 N N . LEU A 1 263 ? 11.332 -14.103 -9.105 1.00 97.25 263 LEU A N 1
ATOM 2044 C CA . LEU A 1 263 ? 10.051 -13.617 -8.585 1.00 97.25 263 LEU A CA 1
ATOM 2045 C C . LEU A 1 263 ? 9.950 -13.882 -7.072 1.00 97.25 263 LEU A C 1
ATOM 2047 O O . LEU A 1 263 ? 9.940 -15.033 -6.645 1.00 97.25 263 LEU A O 1
ATOM 2051 N N . ILE A 1 264 ? 9.843 -12.816 -6.276 1.00 95.69 264 ILE A N 1
ATOM 2052 C CA . ILE A 1 264 ? 9.633 -12.896 -4.822 1.00 95.69 264 ILE A CA 1
ATOM 2053 C C . ILE A 1 264 ? 8.141 -12.973 -4.509 1.00 95.69 264 ILE A C 1
ATOM 2055 O O . ILE A 1 264 ? 7.723 -13.822 -3.734 1.00 95.69 264 ILE A O 1
ATOM 2059 N N . GLY A 1 265 ? 7.346 -12.084 -5.099 1.00 96.31 265 GLY A N 1
ATOM 2060 C CA . GLY A 1 265 ? 5.914 -11.995 -4.836 1.00 96.31 265 GLY A CA 1
ATOM 2061 C C . GLY A 1 265 ? 5.193 -11.334 -5.998 1.00 96.31 265 GLY A C 1
ATOM 2062 O O . GLY A 1 265 ? 5.725 -10.418 -6.632 1.00 96.31 265 GLY A O 1
ATOM 2063 N N . ALA A 1 266 ? 3.993 -11.813 -6.299 1.00 97.69 266 ALA A N 1
ATOM 2064 C CA . ALA A 1 266 ? 3.095 -11.206 -7.269 1.00 97.69 266 ALA A CA 1
ATOM 2065 C C . ALA A 1 266 ? 1.663 -11.339 -6.760 1.00 9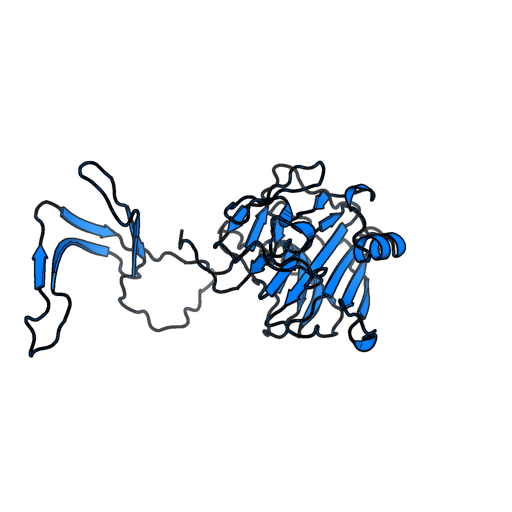7.69 266 ALA A C 1
ATOM 2067 O O . ALA A 1 266 ? 1.152 -12.448 -6.635 1.00 97.69 266 ALA A O 1
ATOM 2068 N N . TRP A 1 267 ? 0.995 -10.218 -6.511 1.00 97.75 267 TRP A N 1
ATOM 2069 C CA . TRP A 1 267 ? -0.368 -10.231 -5.984 1.00 97.75 267 TRP A CA 1
ATOM 2070 C C . TRP A 1 267 ? -1.366 -9.919 -7.096 1.00 97.75 267 TRP A C 1
ATOM 2072 O O . TRP A 1 267 ? -1.465 -8.786 -7.562 1.00 97.75 267 TRP A O 1
ATOM 2082 N N . ASP A 1 268 ? -2.109 -10.938 -7.527 1.00 94.69 268 ASP A N 1
ATOM 2083 C CA . ASP A 1 268 ? -3.218 -10.790 -8.474 1.00 94.69 268 ASP A CA 1
ATOM 2084 C C . ASP A 1 268 ? -4.526 -10.692 -7.684 1.00 94.69 268 ASP A C 1
ATOM 2086 O O . ASP A 1 268 ? -5.092 -11.690 -7.225 1.00 94.69 268 ASP A O 1
ATOM 2090 N N . PHE A 1 269 ? -5.022 -9.464 -7.522 1.00 96.44 269 PHE A N 1
ATOM 2091 C CA . PHE A 1 269 ? -6.204 -9.197 -6.703 1.00 96.44 269 PHE A CA 1
ATOM 2092 C C . PHE A 1 269 ? -7.482 -9.834 -7.259 1.00 96.44 269 PHE A C 1
ATOM 2094 O O . PHE A 1 269 ? -8.456 -9.964 -6.512 1.00 96.44 269 PHE A O 1
ATOM 2101 N N . SER A 1 270 ? -7.496 -10.263 -8.530 1.00 94.25 270 SER A N 1
ATOM 2102 C CA . SER A 1 270 ? -8.640 -10.970 -9.108 1.00 94.25 270 SER A CA 1
ATOM 2103 C C . SER A 1 270 ? -8.802 -12.388 -8.561 1.00 94.25 270 SER A C 1
ATOM 2105 O O . SER A 1 270 ? -9.929 -12.888 -8.545 1.00 94.25 270 SER A O 1
ATOM 2107 N N . LYS A 1 271 ? -7.715 -13.013 -8.078 1.00 94.12 271 LYS A N 1
ATOM 2108 C CA . LYS A 1 271 ? -7.711 -14.393 -7.560 1.00 94.12 271 LYS A CA 1
ATOM 2109 C C . LYS A 1 271 ? -8.347 -14.523 -6.185 1.00 94.12 271 LYS A C 1
ATOM 2111 O O . LYS A 1 271 ? -8.879 -15.581 -5.866 1.00 94.12 271 LYS A O 1
ATOM 2116 N N . SER A 1 272 ? -8.335 -13.455 -5.397 1.00 92.38 272 SER A N 1
ATOM 2117 C CA . SER A 1 272 ? -9.004 -13.420 -4.100 1.00 92.38 272 SER A CA 1
ATOM 2118 C C . SER A 1 272 ? -10.463 -12.984 -4.242 1.00 92.38 272 SER A C 1
ATOM 2120 O O . SER A 1 272 ? -10.729 -11.993 -4.927 1.00 92.38 272 SER A O 1
ATOM 2122 N N . PRO A 1 273 ? -11.430 -13.620 -3.558 1.00 90.00 273 PRO A N 1
ATOM 2123 C CA . PRO A 1 273 ? -12.791 -13.091 -3.443 1.00 90.00 273 PRO A CA 1
ATOM 2124 C C . PRO A 1 273 ? -12.782 -11.630 -2.971 1.00 90.00 273 PRO A C 1
ATOM 2126 O O . PRO A 1 273 ? -11.960 -11.265 -2.131 1.00 90.00 273 PRO A O 1
ATOM 2129 N N . ALA A 1 274 ? -13.661 -10.780 -3.515 1.00 88.81 274 ALA A N 1
ATOM 2130 C CA . ALA A 1 274 ? -13.649 -9.338 -3.231 1.00 88.81 274 ALA A CA 1
ATOM 2131 C C . ALA A 1 274 ? -14.057 -9.014 -1.785 1.00 88.81 274 ALA A C 1
ATOM 2133 O O . ALA A 1 274 ? -13.661 -7.981 -1.264 1.00 88.81 274 ALA A O 1
ATOM 2134 N N . ASN A 1 275 ? -14.799 -9.914 -1.141 1.00 89.38 275 ASN A N 1
ATOM 2135 C CA . ASN A 1 275 ? -15.192 -9.847 0.265 1.00 89.38 275 ASN A CA 1
ATOM 2136 C C . ASN A 1 275 ? -14.170 -10.486 1.225 1.00 89.38 275 ASN A C 1
ATOM 2138 O O . ASN A 1 275 ? -14.428 -10.539 2.422 1.00 89.38 275 ASN A O 1
ATOM 2142 N N . SER A 1 276 ? -13.049 -11.011 0.722 1.00 92.69 276 SER A N 1
ATOM 2143 C CA . SER A 1 276 ? -11.986 -11.566 1.566 1.00 92.69 276 SER A CA 1
ATOM 2144 C C . SER A 1 276 ? -11.040 -10.467 2.051 1.00 92.69 276 SER A C 1
ATOM 2146 O O . SER A 1 276 ? -10.788 -9.495 1.334 1.00 92.69 276 SER A O 1
ATOM 2148 N N . THR A 1 277 ? -10.459 -10.651 3.233 1.00 93.56 277 THR A N 1
ATOM 2149 C CA . THR A 1 277 ? -9.310 -9.864 3.695 1.00 93.56 277 THR A CA 1
ATOM 2150 C C . THR A 1 277 ? -7.979 -10.452 3.226 1.00 93.56 277 THR A C 1
ATOM 2152 O O . THR A 1 277 ? -6.949 -9.813 3.389 1.00 93.56 277 THR A O 1
ATOM 2155 N N . GLU A 1 278 ? -7.962 -11.632 2.604 1.00 95.56 278 GLU A N 1
ATOM 2156 C CA . GLU A 1 278 ? -6.738 -12.272 2.116 1.00 95.56 278 GLU A CA 1
ATOM 2157 C C . GLU A 1 278 ? -6.474 -11.970 0.637 1.00 95.56 278 GLU A C 1
ATOM 2159 O O . GLU A 1 278 ? -7.351 -12.094 -0.226 1.00 95.56 278 GLU A O 1
ATOM 2164 N N . ILE A 1 279 ? -5.225 -11.634 0.326 1.00 96.19 279 ILE A N 1
ATOM 2165 C CA . ILE A 1 279 ? -4.710 -11.398 -1.019 1.00 96.19 279 ILE A CA 1
ATOM 2166 C C . ILE A 1 279 ? -3.718 -12.499 -1.378 1.00 96.19 279 ILE A C 1
ATOM 2168 O O . ILE A 1 279 ? -2.647 -12.603 -0.782 1.00 96.19 279 ILE A O 1
ATOM 2172 N N . ILE A 1 280 ? -4.076 -13.302 -2.377 1.00 95.38 280 ILE A N 1
ATOM 2173 C CA . ILE A 1 280 ? -3.260 -14.420 -2.845 1.00 95.38 280 ILE A CA 1
ATOM 2174 C C . ILE A 1 280 ? -1.996 -13.897 -3.535 1.00 95.38 280 ILE A C 1
ATOM 2176 O O . ILE A 1 280 ? -2.061 -13.063 -4.441 1.00 95.38 280 ILE A O 1
ATOM 2180 N N . ASP A 1 281 ? -0.853 -14.443 -3.130 1.00 95.81 281 ASP A N 1
ATOM 2181 C CA . ASP A 1 281 ? 0.394 -14.376 -3.883 1.00 95.81 281 ASP A CA 1
ATOM 2182 C C . ASP A 1 281 ? 0.419 -15.512 -4.912 1.00 95.81 281 ASP A C 1
ATOM 2184 O O . ASP A 1 281 ? 0.264 -16.683 -4.569 1.00 95.81 281 ASP A O 1
ATOM 2188 N N . ILE A 1 282 ? 0.587 -15.171 -6.189 1.00 95.31 282 ILE A N 1
ATOM 2189 C CA . ILE A 1 282 ? 0.680 -16.146 -7.278 1.00 95.31 282 ILE A CA 1
ATOM 2190 C C . ILE A 1 282 ? 2.122 -16.616 -7.522 1.00 95.31 282 ILE A C 1
ATOM 2192 O O . ILE A 1 282 ? 2.341 -17.402 -8.445 1.00 95.31 282 ILE A O 1
ATOM 2196 N N . SER A 1 283 ? 3.108 -16.150 -6.752 1.00 94.31 283 SER A N 1
ATOM 2197 C CA . SER A 1 283 ? 4.467 -16.703 -6.755 1.00 94.31 283 SER A CA 1
ATOM 2198 C C . SER A 1 283 ? 4.526 -18.089 -6.085 1.00 94.31 283 SER A C 1
ATOM 2200 O O . SER A 1 283 ? 3.503 -18.667 -5.725 1.00 94.31 283 SER A O 1
ATOM 2202 N N . GLU A 1 284 ? 5.727 -18.653 -5.951 1.00 91.06 284 GLU A N 1
ATOM 2203 C CA . GLU A 1 284 ? 5.956 -19.912 -5.225 1.00 91.06 284 GLU A CA 1
ATOM 2204 C C . GLU A 1 284 ? 6.250 -19.693 -3.728 1.00 91.06 284 GLU A C 1
ATOM 2206 O O . GLU A 1 284 ? 6.378 -20.660 -2.979 1.00 91.06 284 GLU A O 1
ATOM 2211 N N . ASN A 1 285 ? 6.328 -18.436 -3.270 1.00 91.06 285 ASN A N 1
ATOM 2212 C CA . ASN A 1 285 ? 6.735 -18.086 -1.904 1.00 91.06 285 ASN A CA 1
ATOM 2213 C C . ASN A 1 285 ? 5.565 -17.917 -0.919 1.00 91.06 285 ASN A C 1
ATOM 2215 O O . ASN A 1 285 ? 5.811 -17.707 0.268 1.00 91.06 285 ASN A O 1
ATOM 2219 N N . ASN A 1 286 ? 4.310 -18.027 -1.378 1.00 89.75 286 ASN A N 1
ATOM 2220 C CA . ASN A 1 286 ? 3.099 -17.933 -0.548 1.00 89.75 286 ASN A CA 1
ATOM 2221 C C . ASN A 1 286 ? 3.059 -16.687 0.360 1.00 89.75 286 ASN A C 1
ATOM 2223 O O . ASN A 1 286 ? 2.652 -16.758 1.522 1.00 89.75 286 ASN A O 1
ATOM 2227 N N . LEU A 1 287 ? 3.456 -15.527 -0.165 1.00 94.19 287 LEU A N 1
ATOM 2228 C CA . LEU A 1 287 ? 3.441 -14.259 0.563 1.00 94.19 287 LEU A CA 1
ATOM 2229 C C . LEU A 1 287 ? 2.026 -13.660 0.620 1.00 94.19 287 LEU A C 1
ATOM 2231 O O . LEU A 1 287 ? 1.767 -12.594 0.062 1.00 94.19 287 LEU A O 1
ATOM 2235 N N . VAL A 1 288 ? 1.091 -14.356 1.271 1.00 94.69 288 VAL A N 1
ATOM 2236 C CA . VAL A 1 288 ? -0.313 -13.929 1.386 1.00 94.69 288 VAL A CA 1
ATOM 2237 C C . VAL A 1 288 ? -0.402 -12.581 2.104 1.00 94.69 288 VAL A C 1
ATOM 2239 O O . VAL A 1 288 ? 0.171 -12.385 3.177 1.00 94.69 288 VAL A O 1
ATOM 2242 N N . GLY A 1 289 ? -1.121 -11.640 1.495 1.00 95.44 289 GLY A N 1
ATOM 2243 C CA . GLY A 1 289 ? -1.379 -10.329 2.076 1.00 95.44 289 GLY A CA 1
ATOM 2244 C C . GLY A 1 289 ? -2.687 -10.282 2.853 1.00 95.44 289 GLY A C 1
ATOM 2245 O O . GLY A 1 289 ? -3.649 -10.959 2.507 1.00 95.44 289 GLY A O 1
ATOM 2246 N N . THR A 1 290 ? -2.741 -9.435 3.873 1.00 95.94 290 THR A N 1
ATOM 2247 C CA . THR A 1 290 ? -3.951 -9.112 4.628 1.00 95.94 290 THR A CA 1
ATOM 2248 C C . THR A 1 290 ? -4.353 -7.670 4.355 1.00 95.94 290 THR A C 1
ATOM 2250 O O . THR A 1 290 ? -3.575 -6.742 4.566 1.00 95.94 290 THR A O 1
ATOM 2253 N N . VAL A 1 291 ? -5.575 -7.481 3.883 1.00 96.50 291 VAL A N 1
ATOM 2254 C CA . VAL A 1 291 ? -6.216 -6.187 3.678 1.00 96.50 291 VAL A CA 1
ATOM 2255 C C . VAL A 1 291 ? -6.509 -5.538 5.033 1.00 96.50 291 VAL A C 1
ATOM 2257 O O . VAL A 1 291 ? -7.033 -6.185 5.938 1.00 96.50 291 VAL A O 1
ATOM 2260 N N . VAL A 1 292 ? -6.190 -4.253 5.162 1.00 95.69 292 VAL A N 1
ATOM 2261 C CA . VAL A 1 292 ? -6.434 -3.434 6.353 1.00 95.69 292 VAL A CA 1
ATOM 2262 C C . VAL A 1 292 ? -7.307 -2.238 5.977 1.00 95.69 292 VAL A C 1
ATOM 2264 O O . VAL A 1 292 ? -7.083 -1.634 4.930 1.00 95.69 292 VAL A O 1
ATOM 2267 N N . ASN A 1 293 ? -8.278 -1.907 6.840 1.00 95.31 293 ASN A N 1
ATOM 2268 C CA . ASN A 1 293 ? -9.245 -0.818 6.657 1.00 95.31 293 ASN A CA 1
ATOM 2269 C C . ASN A 1 293 ? -10.107 -0.953 5.385 1.00 95.31 293 ASN A C 1
ATOM 2271 O O . ASN A 1 293 ? -10.508 0.036 4.793 1.00 95.31 293 ASN A O 1
ATOM 2275 N N . PHE A 1 294 ? -10.381 -2.195 4.975 1.00 92.62 294 PHE A N 1
ATOM 2276 C CA . PHE A 1 294 ? -11.360 -2.595 3.952 1.00 92.62 294 PHE A CA 1
ATOM 2277 C C . PHE A 1 294 ? -11.565 -1.643 2.735 1.00 92.62 294 PHE A C 1
ATOM 2279 O O . PHE A 1 294 ? -12.684 -1.190 2.485 1.00 92.62 294 PHE A O 1
ATOM 2286 N N . PRO A 1 295 ? -10.520 -1.384 1.918 1.00 96.88 295 PRO A N 1
ATOM 2287 C CA . PRO A 1 295 ? -10.630 -0.627 0.672 1.00 96.88 295 PRO A CA 1
ATOM 2288 C C . PRO A 1 295 ? -11.618 -1.274 -0.299 1.00 96.88 295 PRO A C 1
ATOM 2290 O O . PRO A 1 295 ? -11.838 -2.489 -0.287 1.00 96.88 295 PRO A O 1
ATOM 2293 N N . MET A 1 296 ? -12.147 -0.490 -1.237 1.00 95.88 296 MET A N 1
ATOM 2294 C CA . MET A 1 296 ? -13.080 -1.005 -2.241 1.00 95.88 296 MET A CA 1
ATOM 2295 C C . MET A 1 296 ? -12.372 -1.948 -3.233 1.00 95.88 296 MET A C 1
ATOM 2297 O O . MET A 1 296 ? -11.398 -1.572 -3.893 1.00 95.88 296 MET A O 1
ATOM 2301 N N . ARG A 1 297 ? -12.886 -3.178 -3.378 1.00 95.62 297 ARG A N 1
ATOM 2302 C CA . ARG A 1 297 ? -12.285 -4.258 -4.190 1.00 95.62 297 ARG A CA 1
ATOM 2303 C C . ARG A 1 297 ? -13.154 -4.673 -5.377 1.00 95.62 297 ARG A C 1
ATOM 2305 O O . ARG A 1 297 ? -14.337 -4.358 -5.448 1.00 95.62 297 ARG A O 1
ATOM 2312 N N . GLY A 1 298 ? -12.556 -5.436 -6.295 1.00 92.75 298 GLY A N 1
ATOM 2313 C CA . GLY A 1 298 ? -13.247 -5.966 -7.473 1.00 92.75 298 GLY A CA 1
ATOM 2314 C C . GLY A 1 298 ? -13.546 -4.881 -8.502 1.00 92.75 298 GLY A C 1
ATOM 2315 O O . GLY A 1 298 ? -14.616 -4.880 -9.103 1.00 92.75 298 GLY A O 1
ATOM 2316 N N . LEU A 1 299 ? -12.619 -3.936 -8.667 1.00 96.06 299 LEU A N 1
ATOM 2317 C CA . LEU A 1 299 ? -12.784 -2.758 -9.510 1.00 96.06 299 LEU A CA 1
ATOM 2318 C C . LEU A 1 299 ? -12.033 -2.901 -10.828 1.00 96.06 299 LEU A C 1
ATOM 2320 O O . LEU A 1 299 ? -10.983 -3.542 -10.890 1.00 96.06 299 LEU A O 1
ATOM 2324 N N . THR A 1 300 ? -12.532 -2.208 -11.853 1.00 96.69 300 THR A N 1
ATOM 2325 C CA . THR A 1 300 ? -11.940 -2.155 -13.199 1.00 96.69 300 THR A CA 1
ATOM 2326 C C . THR A 1 300 ? -10.441 -1.846 -13.161 1.00 96.69 300 THR A C 1
ATOM 2328 O O . THR A 1 300 ? -10.052 -0.816 -12.595 1.00 96.69 300 THR A O 1
ATOM 2331 N N . GLY A 1 301 ? -9.644 -2.699 -13.793 1.00 96.19 301 GLY A N 1
ATOM 2332 C CA . GLY A 1 301 ? -8.196 -2.582 -13.923 1.00 96.19 301 GLY A CA 1
ATOM 2333 C C . GLY A 1 301 ? -7.736 -1.723 -15.102 1.00 96.19 301 GLY A C 1
ATOM 2334 O O . GLY A 1 301 ? -8.536 -1.076 -15.787 1.00 96.19 301 GLY A O 1
ATOM 2335 N N . HIS A 1 302 ? -6.427 -1.731 -15.330 1.00 95.69 302 HIS A N 1
ATOM 2336 C CA . HIS A 1 302 ? -5.744 -1.019 -16.411 1.00 95.69 302 HIS A CA 1
ATOM 2337 C C . HIS A 1 302 ? -6.107 -1.552 -17.808 1.00 95.69 302 HIS A C 1
ATOM 2339 O O . HIS A 1 302 ? -6.142 -0.795 -18.775 1.00 95.69 302 HIS A O 1
ATOM 2345 N N . ASN A 1 303 ? -6.442 -2.839 -17.901 1.00 94.75 303 ASN A N 1
ATOM 2346 C CA . ASN A 1 303 ? -6.802 -3.548 -19.130 1.00 94.75 303 ASN A CA 1
ATOM 2347 C C . ASN A 1 303 ? -8.327 -3.622 -19.371 1.00 94.75 303 ASN A C 1
ATOM 2349 O O . ASN A 1 303 ? -8.777 -4.345 -20.266 1.00 94.75 303 ASN A O 1
ATOM 2353 N N . TRP A 1 304 ? -9.148 -2.908 -18.587 1.00 95.06 304 TRP A N 1
ATOM 2354 C CA . TRP A 1 304 ? -10.604 -2.957 -18.736 1.00 95.06 304 TRP A CA 1
ATOM 2355 C C . TRP A 1 304 ? -11.057 -2.356 -20.072 1.00 95.06 304 TRP A C 1
ATOM 2357 O O . TRP A 1 304 ? -10.733 -1.224 -20.431 1.00 95.06 304 TRP A O 1
ATOM 2367 N N . THR A 1 305 ? -11.842 -3.130 -20.817 1.00 93.12 305 THR A N 1
ATOM 2368 C CA . THR A 1 305 ? -12.201 -2.826 -22.213 1.00 93.12 305 THR A CA 1
ATOM 2369 C C . THR A 1 305 ? -13.588 -2.213 -22.390 1.00 93.12 305 THR A C 1
ATOM 2371 O O . THR A 1 305 ? -13.912 -1.769 -23.493 1.00 93.12 305 THR A O 1
ATOM 2374 N N . GLY A 1 306 ? -14.426 -2.239 -21.350 1.00 93.38 306 GLY A N 1
ATOM 2375 C CA . GLY A 1 306 ? -15.838 -1.860 -21.439 1.00 93.38 306 GLY A CA 1
ATOM 2376 C C . GLY A 1 306 ? -16.763 -2.917 -22.042 1.00 93.38 306 GLY A C 1
ATOM 2377 O O . GLY A 1 306 ? -17.937 -2.633 -22.249 1.00 93.38 306 GLY A O 1
ATOM 2378 N N . ARG A 1 307 ? -16.260 -4.122 -22.350 1.00 94.62 307 ARG A N 1
ATOM 2379 C CA . ARG A 1 307 ? -17.063 -5.200 -22.961 1.00 94.62 307 ARG A CA 1
ATOM 2380 C C . ARG A 1 307 ? -17.778 -6.088 -21.949 1.00 94.62 307 ARG A C 1
ATOM 2382 O O . ARG A 1 307 ? -18.852 -6.590 -22.250 1.00 94.62 307 ARG A O 1
ATOM 2389 N N . PHE A 1 308 ? -17.179 -6.274 -20.778 1.00 94.25 308 PHE A N 1
ATOM 2390 C CA . PHE A 1 308 ? -17.719 -7.091 -19.697 1.00 94.25 308 PHE A CA 1
ATOM 2391 C C . PHE A 1 308 ? -17.954 -6.198 -18.484 1.00 94.25 308 PHE A C 1
ATOM 2393 O O . PHE A 1 308 ? -17.049 -5.469 -18.072 1.00 94.25 308 PHE A O 1
ATOM 2400 N N . PHE A 1 309 ? -19.171 -6.251 -17.943 1.00 92.94 309 PHE A N 1
ATOM 2401 C CA . PHE A 1 309 ? -19.583 -5.486 -16.760 1.00 92.94 309 PHE A CA 1
ATOM 2402 C C . PHE A 1 309 ? -19.643 -6.352 -15.495 1.00 92.94 309 PHE A C 1
ATOM 2404 O O . PHE A 1 309 ? -19.812 -5.823 -14.398 1.00 92.94 309 PHE A O 1
ATOM 2411 N N . SER A 1 310 ? -19.474 -7.669 -15.642 1.00 91.81 310 SER A N 1
ATOM 2412 C CA . SER A 1 310 ? -19.378 -8.621 -14.542 1.00 91.81 310 SER A CA 1
ATOM 2413 C C . SER A 1 310 ? -17.927 -9.031 -14.297 1.00 91.81 310 SER A C 1
ATOM 2415 O O . SER A 1 310 ? -17.213 -9.461 -15.207 1.00 91.81 310 SER A O 1
ATOM 2417 N N . ARG A 1 311 ? -17.505 -8.964 -13.030 1.00 89.94 311 ARG A N 1
ATOM 2418 C CA . ARG A 1 311 ? -16.219 -9.509 -12.576 1.00 89.94 311 ARG A CA 1
ATOM 2419 C C . ARG A 1 311 ? -16.135 -11.022 -12.779 1.00 89.94 311 ARG A C 1
ATOM 2421 O O . ARG A 1 311 ? -15.041 -11.533 -12.981 1.00 89.94 311 ARG A O 1
ATOM 2428 N N . GLU A 1 312 ? -17.252 -11.734 -12.702 1.00 91.19 312 GLU A N 1
ATOM 2429 C CA . GLU A 1 312 ? -17.268 -13.190 -12.881 1.00 91.19 312 GLU A CA 1
ATOM 2430 C C . GLU A 1 312 ? -16.947 -13.573 -14.331 1.00 91.19 312 GLU A C 1
ATOM 2432 O O . GLU A 1 312 ? -16.221 -14.534 -14.568 1.00 91.19 312 GLU A O 1
ATOM 2437 N N . GLU A 1 313 ? -17.413 -12.773 -15.295 1.00 94.44 313 GLU A N 1
ATOM 2438 C CA . GLU A 1 313 ? -17.175 -12.995 -16.727 1.00 94.44 313 GLU A CA 1
ATOM 2439 C C . GLU A 1 313 ? -15.745 -12.631 -17.155 1.00 94.44 313 GLU A C 1
ATOM 2441 O O . GLU A 1 313 ? -15.162 -13.295 -18.013 1.00 94.44 313 GLU A O 1
ATOM 2446 N N . ALA A 1 314 ? -15.159 -11.584 -16.563 1.00 94.88 314 ALA A N 1
ATOM 2447 C CA . ALA A 1 314 ? -13.820 -11.104 -16.910 1.00 94.88 314 ALA A CA 1
ATOM 2448 C C . ALA A 1 314 ? -12.989 -10.716 -15.670 1.00 94.88 314 ALA A C 1
ATOM 2450 O O . ALA A 1 314 ? -12.605 -9.553 -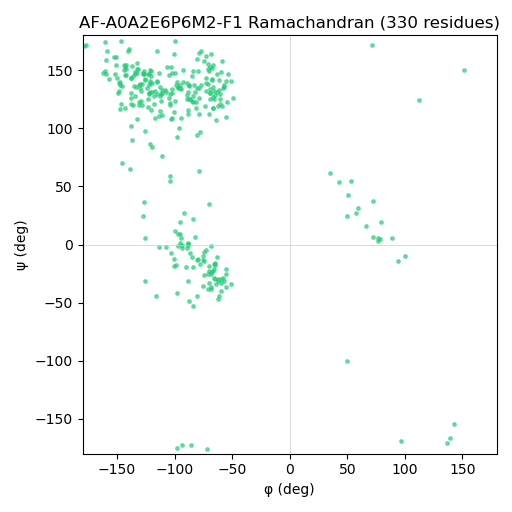15.528 1.00 94.88 314 ALA A O 1
ATOM 2451 N N . PRO A 1 315 ? -12.639 -11.663 -14.778 1.00 93.56 315 PRO A N 1
ATOM 2452 C CA . PRO A 1 315 ? -11.997 -11.350 -13.496 1.00 93.56 315 PRO A CA 1
ATOM 2453 C C . PRO A 1 315 ? -10.662 -10.612 -13.648 1.00 93.56 315 PRO A C 1
ATOM 2455 O O . PRO A 1 315 ? -10.353 -9.728 -12.852 1.00 93.56 315 PRO A O 1
ATOM 2458 N N . HIS A 1 316 ? -9.913 -10.905 -14.714 1.00 92.56 316 HIS A N 1
ATOM 2459 C CA . HIS A 1 316 ? -8.648 -10.246 -15.052 1.00 92.56 316 HIS A CA 1
ATOM 2460 C C . HIS A 1 316 ? -8.791 -8.755 -15.409 1.00 92.56 316 HIS A C 1
ATOM 2462 O O . HIS A 1 316 ? -7.790 -8.052 -15.391 1.00 92.56 316 HIS A O 1
ATOM 2468 N N . GLN A 1 317 ? -10.001 -8.269 -15.724 1.00 95.62 317 GLN A N 1
ATOM 2469 C CA . GLN A 1 317 ? -10.285 -6.841 -15.939 1.00 95.62 317 GLN A CA 1
ATOM 2470 C C . GLN A 1 317 ? -10.784 -6.135 -14.676 1.00 95.62 317 GLN A C 1
ATOM 2472 O O . GLN A 1 317 ? -11.059 -4.938 -14.713 1.00 95.62 317 GLN A O 1
ATOM 2477 N N . TYR A 1 318 ? -10.909 -6.860 -13.562 1.00 96.50 318 TYR A N 1
ATOM 2478 C CA . TYR A 1 318 ? -11.395 -6.366 -12.274 1.00 96.50 318 TYR A CA 1
ATOM 2479 C C . TYR A 1 318 ? -10.394 -6.671 -11.144 1.00 96.50 318 TYR A C 1
ATOM 2481 O O . TYR A 1 318 ? -10.773 -7.016 -10.022 1.00 96.50 318 TYR A O 1
ATOM 2489 N N . ALA A 1 319 ? -9.099 -6.577 -11.464 1.00 95.12 319 ALA A N 1
ATOM 2490 C CA . ALA A 1 319 ? -7.978 -6.917 -10.589 1.00 95.12 319 ALA A CA 1
ATOM 2491 C C . ALA A 1 319 ? -7.396 -5.704 -9.834 1.00 95.12 319 ALA A C 1
ATOM 2493 O O . ALA A 1 319 ? -6.262 -5.762 -9.363 1.00 95.12 319 ALA A O 1
ATOM 2494 N N . SER A 1 320 ? -8.151 -4.606 -9.710 1.00 97.38 320 SER A N 1
ATOM 2495 C CA . SER A 1 320 ? -7.717 -3.431 -8.947 1.00 97.38 320 SER A CA 1
ATOM 2496 C C . SER A 1 320 ? -8.451 -3.284 -7.614 1.00 97.38 320 SER A C 1
ATOM 2498 O O . SER A 1 320 ? -9.601 -3.713 -7.452 1.00 97.38 320 SER A O 1
ATOM 2500 N N . ILE A 1 321 ? -7.769 -2.652 -6.662 1.00 98.50 321 ILE A N 1
ATOM 2501 C CA . ILE A 1 321 ? -8.304 -2.223 -5.365 1.00 98.50 321 ILE A CA 1
ATOM 2502 C C . ILE A 1 321 ? -8.094 -0.712 -5.264 1.00 98.50 321 ILE A C 1
ATOM 2504 O O . ILE A 1 321 ? -7.039 -0.230 -5.673 1.00 98.50 321 ILE A O 1
ATOM 2508 N N . HIS A 1 322 ? -9.098 0.022 -4.776 1.00 98.56 322 HIS A N 1
ATOM 2509 C CA . HIS A 1 322 ? -9.037 1.471 -4.573 1.00 98.56 322 HIS A CA 1
ATOM 2510 C C . HIS A 1 322 ? -8.769 1.775 -3.102 1.00 98.56 322 HIS A C 1
ATOM 2512 O O . HIS A 1 322 ? -9.613 1.474 -2.262 1.00 98.56 322 HIS A O 1
ATOM 2518 N N . PHE A 1 323 ? -7.599 2.344 -2.835 1.00 98.62 323 PHE A N 1
ATOM 2519 C CA . PHE A 1 323 ? -7.124 2.697 -1.506 1.00 98.62 323 PHE A CA 1
ATOM 2520 C C . PHE A 1 323 ? -7.326 4.188 -1.232 1.00 98.62 323 PHE A C 1
ATOM 2522 O O . PHE A 1 323 ? -7.220 4.999 -2.161 1.00 98.62 323 PHE A O 1
ATOM 2529 N N . HIS A 1 324 ? -7.580 4.515 0.033 1.00 98.00 324 HIS A N 1
ATOM 2530 C CA . HIS A 1 324 ? -7.687 5.879 0.539 1.00 98.00 324 HIS A CA 1
ATOM 2531 C C . HIS A 1 324 ? -6.908 6.020 1.844 1.00 98.00 324 HIS A C 1
ATOM 2533 O O . HIS A 1 324 ? -6.806 5.073 2.626 1.00 98.00 324 HIS A O 1
ATOM 2539 N N . ASP A 1 325 ? -6.371 7.208 2.096 1.00 96.38 325 ASP A N 1
ATOM 2540 C CA . ASP A 1 325 ? -5.664 7.542 3.333 1.00 96.38 325 ASP A CA 1
ATOM 2541 C C . ASP A 1 325 ? -6.588 7.762 4.545 1.00 96.38 325 ASP A C 1
ATOM 2543 O O . ASP A 1 325 ? -6.103 7.807 5.678 1.00 96.38 325 ASP A O 1
ATOM 2547 N N . ASP A 1 326 ? -7.900 7.827 4.323 1.00 95.50 326 ASP A N 1
ATOM 2548 C CA . ASP A 1 326 ? -8.935 8.059 5.330 1.00 95.50 326 ASP A CA 1
ATOM 2549 C C . ASP A 1 326 ? -9.871 6.859 5.568 1.00 95.50 326 ASP A C 1
ATOM 2551 O O . ASP A 1 326 ? -10.704 6.908 6.477 1.00 95.50 326 ASP A O 1
ATOM 2555 N N . ASP A 1 327 ? -9.697 5.758 4.829 1.00 96.56 327 ASP A N 1
ATOM 2556 C CA . ASP A 1 327 ? -10.437 4.513 5.053 1.00 96.56 327 ASP A CA 1
ATOM 2557 C C . ASP A 1 327 ? -10.213 3.999 6.490 1.00 96.56 327 ASP A C 1
ATOM 2559 O O . ASP A 1 327 ? -9.081 3.924 6.979 1.00 96.56 327 ASP A O 1
ATOM 2563 N N . LEU A 1 328 ? -11.286 3.594 7.172 1.00 94.62 328 LEU A N 1
ATOM 2564 C CA . LEU A 1 328 ? -11.236 3.076 8.539 1.00 94.62 328 LEU A CA 1
ATOM 2565 C C . LEU A 1 328 ? -12.320 2.015 8.746 1.00 94.62 328 LEU A C 1
ATOM 2567 O O . LEU A 1 328 ? -13.511 2.314 8.692 1.00 94.62 328 LEU A O 1
ATOM 2571 N N . GLU A 1 329 ? -11.899 0.779 9.013 1.00 92.12 329 GLU A N 1
ATOM 2572 C CA . GLU A 1 329 ? -12.808 -0.339 9.317 1.00 92.12 329 GLU A CA 1
ATOM 2573 C C . GLU A 1 329 ? -12.932 -0.564 10.831 1.00 92.12 329 GLU A C 1
ATOM 2575 O O . GLU A 1 329 ? -14.026 -0.784 11.345 1.00 92.12 329 GLU A O 1
ATOM 2580 N N . ASP A 1 330 ? -11.806 -0.488 11.545 1.00 88.81 330 ASP A N 1
ATOM 2581 C CA . ASP A 1 330 ? -11.701 -0.717 12.986 1.00 88.81 330 ASP A CA 1
ATOM 2582 C C . ASP A 1 330 ? -10.604 0.185 13.568 1.00 88.81 330 ASP A C 1
ATOM 2584 O O . ASP A 1 330 ? -9.525 0.320 12.988 1.00 88.81 330 ASP A O 1
ATOM 2588 N N . THR A 1 331 ? -10.864 0.798 14.724 1.00 87.44 331 THR A N 1
ATOM 2589 C CA . THR A 1 331 ? -9.897 1.669 15.400 1.00 87.44 331 THR A CA 1
ATOM 2590 C C . THR A 1 331 ? -8.796 0.910 16.147 1.00 87.44 331 THR A C 1
ATOM 2592 O O . THR A 1 331 ? -7.799 1.547 16.461 1.00 87.44 331 THR A O 1
ATOM 2595 N N . ARG A 1 332 ? -8.989 -0.397 16.408 1.00 80.19 332 ARG A N 1
ATOM 2596 C CA . ARG A 1 332 ? -8.063 -1.375 17.027 1.00 80.19 332 ARG A CA 1
ATOM 2597 C C . ARG A 1 332 ? -7.452 -1.016 18.385 1.00 80.19 332 ARG A C 1
ATOM 2599 O O . ARG A 1 332 ? -6.496 -0.216 18.446 1.00 80.19 332 ARG A O 1
#

Nearest PDB structures (foldseek):
  6lvb-assembly1_A  TM=9.170E-01  e=1.059E-25  Paracoccus sp. SSG05
  8i5a-assembly1_B  TM=8.622E-01  e=2.097E-22  Burkholderia sp.
  8huy-assembly1_A  TM=8.678E-01  e=2.327E-22  Burkholderia
  8i5a-assembly1_A  TM=8.579E-01  e=6.934E-22  Burkholderia sp.
  8i59-assembly1_B  TM=8.474E-01  e=6.249E-22  Burkholderia sp.